Protein AF-C6Q1K6-F1 (afdb_monomer_lite)

Sequence (247 aa):
MQKEFSLSNGKAMVNFTAKYCNTPEKLLGSKGFKTVLEAYMSKIKNKESNIYKYIKGSINSNDVKEISKEITNILKLLMVLDADEIKKFSEKYDKFLGDKDKFISFIEGLYGFWRKIERYTIVQNNKVGEGLQSVSFIDANNEFSKLILNTYRKVEENVIGEKPKVYRQLPAGGNAGLILNDIKWPYPSGYECLNKIPFIESIIVDPPFITYPKKNKRDGMFTECHENPLKNCSINVDHLVFVILQK

Secondary structure (DSSP, 8-state):
---SEEEETTEEEEETTT----SHHHHHTSHHHHHHHHHHHHHHHHTT-HHHHHHHHHHT---HHHHHHHHHHHHHHTTTS-HHHHHHH-GGGHHHHSSHHHHHHHHHHHHHHHHHSEEEEEEEESS---THHHHHHHHHHHHHHHHHHHHHHHHHHHHHSS--SS------S-SEEEEEE-----PPTT-GGGGGS-EEEEEEE-SS-----S--S---------S-TTTT----TTS---B----

Foldseek 3Di:
DADCWDDDPLEIEHEVQVPADLALLSVLVDPHVLVLQLVLLVVCVVVVHPLNVQLCVLQVDPDSNSSSVVVSVVLVVLLPAALVVVCVVDVSCCSVLVPLPSNLVVLVSSQVSLQRGAYEYEYEDADDDDDVVVVVVVVSQVSVQVNVLVSSQSSNCSSVVHHDPDRDDDGRGHQKYFYWYQDDDDDDPPCVVCNLATAGPDMDGDPPDDDDPPDPDPPDDDDDDPDDPCNPPDDDSNDNDYDYDDD

Organism: NCBI:txid536227

pLDDT: mean 84.16, std 10.85, range [42.88, 96.81]

Radius of gyration: 21.68 Å; chains: 1; bounding box: 50×32×69 Å

Structure (mmCIF, N/CA/C/O backbone):
data_AF-C6Q1K6-F1
#
_entry.id   AF-C6Q1K6-F1
#
loop_
_atom_site.group_PDB
_atom_site.id
_atom_site.type_symbol
_atom_site.label_atom_id
_atom_site.label_alt_id
_atom_site.label_comp_id
_atom_site.label_asym_id
_atom_site.label_entity_id
_atom_site.label_seq_id
_atom_site.pdbx_PDB_ins_code
_atom_site.Cartn_x
_atom_site.Cartn_y
_atom_site.Cartn_z
_atom_site.occupancy
_atom_site.B_iso_or_equiv
_atom_site.auth_seq_id
_atom_site.auth_comp_id
_atom_site.auth_asym_id
_atom_site.auth_atom_id
_atom_site.pdbx_PDB_model_num
ATOM 1 N N . MET A 1 1 ? 8.525 13.938 -14.403 1.00 47.44 1 MET A N 1
ATOM 2 C CA . MET A 1 1 ? 9.025 13.461 -13.081 1.00 47.44 1 MET A CA 1
ATOM 3 C C . MET A 1 1 ? 8.316 12.147 -12.806 1.00 47.44 1 MET A C 1
ATOM 5 O O . MET A 1 1 ? 7.089 12.145 -12.834 1.00 47.44 1 MET A O 1
ATOM 9 N N . GLN A 1 2 ? 9.031 11.029 -12.646 1.00 66.88 2 GLN A N 1
ATOM 10 C CA . GLN A 1 2 ? 8.376 9.716 -12.570 1.00 66.88 2 GLN A CA 1
ATOM 11 C C . GLN A 1 2 ? 7.417 9.618 -11.375 1.00 66.88 2 GLN A C 1
ATOM 13 O O . GLN A 1 2 ? 7.697 10.116 -10.284 1.00 66.88 2 GLN A O 1
ATOM 18 N N . LYS A 1 3 ? 6.254 8.993 -11.590 1.00 80.94 3 LYS A N 1
ATOM 19 C CA . LYS A 1 3 ? 5.201 8.874 -10.571 1.00 80.94 3 LYS A CA 1
ATOM 20 C C . LYS A 1 3 ? 5.670 7.979 -9.416 1.00 80.94 3 LYS A C 1
ATOM 22 O O . LYS A 1 3 ? 6.058 6.839 -9.650 1.00 80.94 3 LYS A O 1
ATOM 27 N N . GLU A 1 4 ? 5.548 8.465 -8.173 1.00 87.56 4 GLU A N 1
ATOM 28 C CA . GLU A 1 4 ? 5.871 7.675 -6.964 1.00 87.56 4 GLU A CA 1
ATOM 29 C C . GLU A 1 4 ? 4.960 6.453 -6.785 1.00 87.56 4 GLU A C 1
ATOM 31 O O . GLU A 1 4 ? 5.364 5.418 -6.261 1.00 87.56 4 GLU A O 1
ATOM 36 N N . PHE A 1 5 ? 3.711 6.576 -7.232 1.00 92.00 5 PHE A N 1
ATOM 37 C CA . PHE A 1 5 ? 2.697 5.547 -7.098 1.00 92.00 5 PHE A CA 1
ATOM 38 C C . PHE A 1 5 ? 1.642 5.693 -8.192 1.00 92.00 5 PHE A C 1
ATOM 40 O O . PHE A 1 5 ? 1.273 6.813 -8.569 1.00 92.00 5 PHE A O 1
ATOM 47 N N . SER A 1 6 ? 1.107 4.568 -8.659 1.00 92.25 6 SER A N 1
ATOM 48 C CA . SER A 1 6 ? -0.105 4.542 -9.477 1.00 92.25 6 SER A CA 1
ATOM 49 C C . SER A 1 6 ? -1.002 3.369 -9.095 1.00 92.25 6 SER A C 1
ATOM 51 O O . SER A 1 6 ? -0.512 2.313 -8.709 1.00 92.25 6 SER A O 1
ATOM 53 N N . LEU A 1 7 ? -2.316 3.558 -9.204 1.00 92.81 7 LEU A N 1
ATOM 54 C CA . LEU A 1 7 ? -3.318 2.514 -9.010 1.00 92.81 7 LEU A CA 1
ATOM 55 C C . LEU A 1 7 ? -4.303 2.571 -10.175 1.00 92.81 7 LEU A C 1
ATOM 57 O O . LEU A 1 7 ? -4.967 3.585 -10.375 1.00 92.81 7 LEU A O 1
ATOM 61 N N . SER A 1 8 ? -4.391 1.497 -10.954 1.00 88.75 8 SER A N 1
ATOM 62 C CA . SER A 1 8 ? -5.311 1.407 -12.092 1.00 88.75 8 SER A CA 1
ATOM 63 C C . SER A 1 8 ? -5.691 -0.043 -12.367 1.00 88.75 8 SER A C 1
ATOM 65 O O . SER A 1 8 ? -4.849 -0.926 -12.263 1.00 88.75 8 SER A O 1
ATOM 67 N N . ASN A 1 9 ? -6.955 -0.313 -12.707 1.00 84.94 9 ASN A N 1
ATOM 68 C CA . ASN A 1 9 ? -7.434 -1.655 -13.082 1.00 84.94 9 ASN A CA 1
ATOM 69 C C . ASN A 1 9 ? -7.047 -2.776 -12.093 1.00 84.94 9 ASN A C 1
ATOM 71 O O . ASN A 1 9 ? -6.700 -3.876 -12.509 1.00 84.94 9 ASN A O 1
ATOM 75 N N . GLY A 1 10 ? -7.062 -2.487 -10.786 1.00 86.19 10 GLY A N 1
ATOM 76 C CA . GLY A 1 10 ? -6.662 -3.454 -9.757 1.00 86.19 10 GLY A CA 1
ATOM 77 C C . GLY A 1 10 ? -5.153 -3.703 -9.659 1.00 86.19 10 GLY A C 1
ATOM 78 O O . GLY A 1 10 ? -4.755 -4.632 -8.968 1.00 86.19 10 GLY A O 1
ATOM 79 N N . LYS A 1 11 ? -4.328 -2.876 -10.310 1.00 91.00 11 LYS A N 1
ATOM 80 C CA . LYS A 1 11 ? -2.864 -2.939 -10.304 1.00 91.00 11 LYS A CA 1
ATOM 81 C C . LYS A 1 11 ? -2.290 -1.706 -9.622 1.00 91.00 11 LYS A C 1
ATOM 83 O O . LYS A 1 11 ? -2.559 -0.584 -10.056 1.00 91.00 11 LYS A O 1
ATOM 88 N N . ALA A 1 12 ? -1.513 -1.911 -8.569 1.00 93.06 12 ALA A N 1
ATOM 89 C CA . ALA A 1 12 ? -0.701 -0.890 -7.929 1.00 93.06 12 ALA A CA 1
ATOM 90 C C . ALA A 1 12 ? 0.734 -0.975 -8.447 1.00 93.06 12 ALA A C 1
ATOM 92 O O . ALA A 1 12 ? 1.319 -2.052 -8.464 1.00 93.06 12 ALA A O 1
ATOM 93 N N . MET A 1 13 ? 1.310 0.160 -8.819 1.00 92.25 13 MET A N 1
ATOM 94 C CA . MET A 1 13 ? 2.736 0.288 -9.100 1.00 92.25 13 MET A CA 1
ATOM 95 C C . MET A 1 13 ? 3.358 1.183 -8.032 1.00 92.25 13 MET A C 1
ATOM 97 O O . MET A 1 13 ? 2.920 2.323 -7.857 1.00 92.25 13 MET A O 1
ATOM 101 N N . VAL A 1 14 ? 4.350 0.661 -7.318 1.00 92.38 14 VAL A N 1
ATOM 102 C CA . VAL A 1 14 ? 5.034 1.308 -6.196 1.00 92.38 14 VAL A CA 1
ATOM 103 C C . VAL A 1 14 ? 6.482 1.558 -6.602 1.00 92.38 14 VAL A C 1
ATOM 105 O O . VAL A 1 14 ? 7.249 0.613 -6.765 1.00 92.38 14 VAL A O 1
ATOM 108 N N . ASN A 1 15 ? 6.859 2.821 -6.793 1.00 90.31 15 ASN A N 1
ATOM 109 C CA . ASN A 1 15 ? 8.200 3.183 -7.247 1.00 90.31 15 ASN A CA 1
ATOM 110 C C . ASN A 1 15 ? 9.108 3.485 -6.046 1.00 90.31 15 ASN A C 1
ATOM 112 O O . ASN A 1 15 ? 9.047 4.572 -5.465 1.00 90.31 15 ASN A O 1
ATOM 116 N N . PHE A 1 16 ? 9.954 2.521 -5.683 1.00 89.62 16 PHE A N 1
ATOM 117 C CA . PHE A 1 16 ? 10.894 2.644 -4.569 1.00 89.62 16 PHE A CA 1
ATOM 118 C C . PHE A 1 16 ? 12.014 3.645 -4.858 1.00 89.62 16 PHE A C 1
ATOM 120 O O . PHE A 1 16 ? 12.454 4.319 -3.929 1.00 89.62 16 PHE A O 1
ATOM 127 N N . THR A 1 17 ? 12.412 3.816 -6.123 1.00 85.75 17 THR A N 1
ATOM 128 C CA . THR A 1 17 ? 13.394 4.839 -6.519 1.00 85.75 17 THR A CA 1
ATOM 129 C C . THR A 1 17 ? 12.851 6.250 -6.307 1.00 85.75 17 THR A C 1
ATOM 131 O O . THR A 1 17 ? 13.569 7.122 -5.828 1.00 85.75 17 THR A O 1
ATOM 134 N N . ALA A 1 18 ? 11.573 6.484 -6.619 1.00 85.69 18 ALA A N 1
ATOM 135 C CA . ALA A 1 18 ? 10.944 7.787 -6.412 1.00 85.69 18 ALA A CA 1
ATOM 136 C C . ALA A 1 18 ? 10.658 8.068 -4.928 1.00 85.69 18 ALA A C 1
ATOM 138 O O . ALA A 1 18 ? 10.881 9.184 -4.458 1.00 85.69 18 ALA A O 1
ATOM 139 N N . LYS A 1 19 ? 10.137 7.078 -4.188 1.00 86.56 19 LYS A N 1
ATOM 140 C CA . LYS A 1 19 ? 9.866 7.209 -2.752 1.00 86.56 19 LYS A CA 1
ATOM 141 C C . LYS A 1 19 ? 9.779 5.851 -2.061 1.00 86.56 19 LYS A C 1
ATOM 143 O O . LYS A 1 19 ? 8.784 5.139 -2.187 1.00 86.56 19 LYS A O 1
ATOM 148 N N . TYR A 1 20 ? 10.767 5.553 -1.224 1.00 88.38 20 TYR A N 1
ATOM 149 C CA . TYR A 1 20 ? 10.747 4.378 -0.357 1.00 88.38 20 TYR A CA 1
ATOM 150 C C . TYR A 1 20 ? 10.204 4.715 1.041 1.00 88.38 20 TYR A C 1
ATOM 152 O O . TYR A 1 20 ? 10.701 5.611 1.731 1.00 88.38 20 TYR A O 1
ATOM 160 N N . CYS A 1 21 ? 9.160 4.000 1.466 1.00 89.88 21 CYS A N 1
ATOM 161 C CA . CYS A 1 21 ? 8.586 4.132 2.804 1.00 89.88 21 CYS A CA 1
ATOM 162 C C . CYS A 1 21 ? 9.191 3.064 3.717 1.00 89.88 21 CYS A C 1
ATOM 164 O O . CYS A 1 21 ? 8.962 1.882 3.493 1.00 89.88 21 CYS A O 1
ATOM 166 N N . ASN A 1 22 ? 9.922 3.490 4.749 1.00 91.25 22 ASN A N 1
ATOM 167 C CA . ASN A 1 22 ? 10.556 2.603 5.731 1.00 91.25 22 ASN A CA 1
ATOM 168 C C . ASN A 1 22 ? 10.030 2.782 7.166 1.00 91.25 22 ASN A C 1
ATOM 170 O O . ASN A 1 22 ? 10.483 2.087 8.067 1.00 91.25 22 ASN A O 1
ATOM 174 N N . THR A 1 23 ? 9.083 3.699 7.386 1.00 94.12 23 THR A N 1
ATOM 175 C CA . THR A 1 23 ? 8.421 3.896 8.685 1.00 94.12 23 THR A CA 1
ATOM 176 C C . THR A 1 23 ? 6.907 4.058 8.508 1.00 94.12 23 THR A C 1
ATOM 178 O O . THR A 1 23 ? 6.466 4.467 7.421 1.00 94.12 23 THR A O 1
ATOM 181 N N . PRO A 1 24 ? 6.091 3.754 9.537 1.00 94.00 24 PRO A N 1
ATOM 182 C CA . PRO A 1 24 ? 4.636 3.887 9.462 1.00 94.00 24 PRO A CA 1
ATOM 183 C C . PRO A 1 24 ? 4.185 5.314 9.141 1.00 94.00 24 PRO A C 1
ATOM 185 O O . PRO A 1 24 ? 3.251 5.515 8.370 1.00 94.00 24 PRO A O 1
ATOM 188 N N . GLU A 1 25 ? 4.889 6.324 9.650 1.00 93.12 25 GLU A N 1
ATOM 189 C CA . GLU A 1 25 ? 4.576 7.736 9.415 1.00 93.12 25 GLU A CA 1
ATOM 190 C C . GLU A 1 25 ? 4.763 8.099 7.939 1.00 93.12 25 GLU A C 1
ATOM 192 O O . GLU A 1 25 ? 3.899 8.750 7.342 1.00 93.12 25 GLU A O 1
ATOM 197 N N . LYS A 1 26 ? 5.864 7.639 7.322 1.00 93.44 26 LYS A N 1
ATOM 198 C CA . LYS A 1 26 ? 6.108 7.820 5.884 1.00 93.44 26 LYS A CA 1
ATOM 199 C C . LYS A 1 26 ? 5.075 7.075 5.046 1.00 93.44 26 LYS A C 1
ATOM 201 O O . LYS A 1 26 ? 4.611 7.628 4.049 1.00 93.44 26 LYS A O 1
ATOM 206 N N . LEU A 1 27 ? 4.702 5.859 5.456 1.00 95.19 27 LEU A N 1
ATOM 207 C CA . LEU A 1 27 ? 3.687 5.049 4.783 1.00 95.19 27 LEU A CA 1
ATOM 208 C C . LEU A 1 27 ? 2.323 5.748 4.807 1.00 95.19 27 LEU A C 1
ATOM 210 O O . LEU A 1 27 ? 1.776 6.039 3.744 1.00 95.19 27 LEU A O 1
ATOM 214 N N . LEU A 1 28 ? 1.805 6.081 5.992 1.00 95.94 28 LEU A N 1
ATOM 215 C CA . LEU A 1 28 ? 0.510 6.748 6.173 1.00 95.94 28 LEU A CA 1
ATOM 216 C C . LEU A 1 28 ? 0.496 8.165 5.573 1.00 95.94 28 LEU A C 1
ATOM 218 O O . LEU A 1 28 ? -0.550 8.671 5.180 1.00 95.94 28 LEU A O 1
ATOM 222 N N . GLY A 1 29 ? 1.657 8.820 5.474 1.00 93.88 29 GLY A N 1
ATOM 223 C CA . GLY A 1 29 ? 1.831 10.111 4.804 1.00 93.88 29 GLY A CA 1
ATOM 224 C C . GLY A 1 29 ? 2.080 10.039 3.290 1.00 93.88 29 GLY A C 1
ATOM 225 O O . GLY A 1 29 ? 2.251 11.082 2.658 1.00 93.88 29 GLY A O 1
ATOM 226 N N . SER A 1 30 ? 2.152 8.848 2.692 1.00 94.06 30 SER A N 1
ATOM 227 C CA . SER A 1 30 ? 2.466 8.683 1.266 1.00 94.06 30 SER A CA 1
ATOM 228 C C . SER A 1 30 ? 1.259 8.943 0.354 1.00 94.06 30 SER A C 1
ATOM 230 O O . SER A 1 30 ? 0.105 8.717 0.732 1.00 94.06 30 SER A O 1
ATOM 232 N N . LYS A 1 31 ? 1.507 9.355 -0.903 1.00 93.06 31 LYS A N 1
ATOM 233 C CA . LYS A 1 31 ? 0.440 9.439 -1.917 1.00 93.06 31 LYS A CA 1
ATOM 234 C C . LYS A 1 31 ? -0.136 8.059 -2.216 1.00 93.06 31 LYS A C 1
ATOM 236 O O . LYS A 1 31 ? -1.319 7.955 -2.535 1.00 93.06 31 LYS A O 1
ATOM 241 N N . GLY A 1 32 ? 0.694 7.018 -2.112 1.00 93.19 32 GLY A N 1
ATOM 242 C CA . GLY A 1 32 ? 0.289 5.630 -2.301 1.00 93.19 32 GLY A CA 1
ATOM 243 C C . GLY A 1 32 ? -0.793 5.210 -1.320 1.00 93.19 32 GLY A C 1
ATOM 244 O O . GLY A 1 32 ? -1.880 4.825 -1.748 1.00 93.19 32 GLY A O 1
ATOM 245 N N . PHE A 1 33 ? -0.550 5.390 -0.020 1.00 95.88 33 PHE A N 1
ATOM 246 C CA . PHE A 1 33 ? -1.545 5.094 1.009 1.00 95.88 33 PHE A CA 1
ATOM 247 C C . PHE A 1 33 ? -2.840 5.883 0.793 1.00 95.88 33 PHE A C 1
ATOM 249 O O . PHE A 1 33 ? -3.917 5.291 0.748 1.00 95.88 33 PHE A O 1
ATOM 256 N N . LYS A 1 34 ? -2.735 7.197 0.552 1.00 96.00 34 LYS A N 1
ATOM 257 C CA . LYS A 1 34 ? -3.896 8.049 0.259 1.00 96.00 34 LYS A CA 1
ATOM 258 C C . LYS A 1 34 ? -4.712 7.530 -0.931 1.00 96.00 34 LYS A C 1
ATOM 260 O O . LYS A 1 34 ? -5.928 7.418 -0.834 1.00 96.00 34 LYS A O 1
ATOM 265 N N . THR A 1 35 ? -4.051 7.178 -2.033 1.00 95.62 35 THR A N 1
ATOM 266 C CA . THR A 1 35 ? -4.713 6.695 -3.256 1.00 95.62 35 THR A CA 1
ATOM 267 C C . THR A 1 35 ? -5.409 5.349 -3.025 1.00 95.62 35 THR A C 1
ATOM 269 O O . THR A 1 35 ? -6.521 5.136 -3.505 1.00 95.62 35 THR A O 1
ATOM 272 N N . VAL A 1 36 ? -4.783 4.442 -2.266 1.00 96.62 36 VAL A N 1
ATOM 273 C CA . VAL A 1 36 ? -5.376 3.147 -1.890 1.00 96.62 36 VAL A CA 1
ATOM 274 C C . VAL A 1 36 ? -6.592 3.345 -0.989 1.00 96.62 36 VAL A C 1
ATOM 276 O O . VAL A 1 36 ? -7.630 2.726 -1.225 1.00 96.62 36 VAL A O 1
ATOM 279 N N . LEU A 1 37 ? -6.486 4.225 0.007 1.00 96.81 37 LEU A N 1
ATOM 280 C CA . LEU A 1 37 ? -7.573 4.544 0.925 1.00 96.81 37 LEU A CA 1
ATOM 281 C C . LEU A 1 37 ? -8.764 5.164 0.185 1.00 96.81 37 LEU A C 1
ATOM 283 O O . LEU A 1 37 ? -9.883 4.682 0.331 1.00 96.81 37 LEU A O 1
ATOM 287 N N . GLU A 1 38 ? -8.535 6.159 -0.671 1.00 95.88 38 GLU A N 1
ATOM 288 C CA . GLU A 1 38 ? -9.589 6.791 -1.474 1.00 95.88 38 GLU A CA 1
ATOM 289 C C . GLU A 1 38 ? -10.267 5.788 -2.427 1.00 95.88 38 GLU A C 1
ATOM 291 O O . GLU A 1 38 ? -11.494 5.797 -2.577 1.00 95.88 38 GLU A O 1
ATOM 296 N N . ALA A 1 39 ? -9.499 4.877 -3.037 1.00 95.75 39 ALA A N 1
ATOM 297 C CA . ALA A 1 39 ? -10.040 3.819 -3.889 1.00 95.75 39 ALA A CA 1
ATOM 298 C C . ALA A 1 39 ? -10.884 2.807 -3.095 1.00 95.75 39 ALA A C 1
ATOM 300 O O . ALA A 1 39 ? -11.962 2.406 -3.546 1.00 95.75 39 ALA A O 1
ATOM 301 N N . TYR A 1 40 ? -10.436 2.423 -1.896 1.00 96.62 40 TYR A N 1
ATOM 302 C CA . TYR A 1 40 ? -11.206 1.569 -0.996 1.00 96.62 40 TYR A CA 1
ATOM 303 C C . TYR A 1 40 ? -12.497 2.256 -0.535 1.00 96.62 40 TYR A C 1
ATOM 305 O O . TYR A 1 40 ? -13.573 1.666 -0.645 1.00 96.62 40 TYR A O 1
ATOM 313 N N . MET A 1 41 ? -12.410 3.518 -0.109 1.00 95.19 41 MET A N 1
ATOM 314 C CA . MET A 1 41 ? -13.553 4.336 0.297 1.00 95.19 41 MET A CA 1
ATOM 315 C C . MET A 1 41 ? -14.584 4.463 -0.825 1.00 95.19 41 MET A C 1
ATOM 317 O O . MET A 1 41 ? -15.775 4.262 -0.596 1.00 95.19 41 MET A O 1
ATOM 321 N N . SER A 1 42 ? -14.133 4.711 -2.055 1.00 94.00 42 SER A N 1
ATOM 322 C CA . SER A 1 42 ? -15.005 4.763 -3.234 1.00 94.00 42 SER A CA 1
ATOM 323 C C . SER A 1 42 ? -15.690 3.417 -3.490 1.00 94.00 42 SER A C 1
ATOM 325 O O . SER A 1 42 ? -16.886 3.362 -3.774 1.00 94.00 42 SER A O 1
ATOM 327 N N . LYS A 1 43 ? -14.966 2.304 -3.318 1.00 94.06 43 LYS A N 1
ATOM 328 C CA . LYS A 1 43 ? -15.517 0.952 -3.474 1.00 94.06 43 LYS A CA 1
ATOM 329 C C . LYS A 1 43 ? -16.605 0.640 -2.446 1.00 94.06 43 LYS A C 1
ATOM 331 O O . LYS A 1 43 ? -17.624 0.061 -2.817 1.00 94.06 43 LYS A O 1
ATOM 336 N N . ILE A 1 44 ? -16.400 0.975 -1.171 1.00 94.94 44 ILE A N 1
ATOM 337 C CA . ILE A 1 44 ? -17.404 0.720 -0.124 1.00 94.94 44 ILE A CA 1
ATOM 338 C C . ILE A 1 44 ? -18.580 1.701 -0.192 1.00 94.94 44 ILE A C 1
ATOM 340 O O . ILE A 1 44 ? -19.702 1.300 0.112 1.00 94.94 44 ILE A O 1
ATOM 344 N N . LYS A 1 45 ? -18.344 2.932 -0.671 1.00 93.38 45 LYS A N 1
ATOM 345 C CA . LYS A 1 45 ? -19.379 3.929 -0.974 1.00 93.38 45 LYS A CA 1
ATOM 346 C C . LYS A 1 45 ? -20.326 3.436 -2.062 1.00 93.38 45 LYS A C 1
ATOM 348 O O . LYS A 1 45 ? -21.528 3.420 -1.844 1.00 93.38 45 LYS A O 1
ATOM 353 N N . ASN A 1 46 ? -19.792 2.951 -3.185 1.00 92.69 46 ASN A N 1
ATOM 354 C CA . ASN A 1 46 ? -20.602 2.443 -4.302 1.00 92.69 46 ASN A CA 1
ATOM 355 C C . ASN A 1 46 ? -21.445 1.214 -3.932 1.00 92.69 46 ASN A C 1
ATOM 357 O O . ASN A 1 46 ? -22.443 0.932 -4.582 1.00 92.69 46 ASN A O 1
ATOM 361 N N . LYS A 1 47 ? -21.028 0.462 -2.908 1.00 92.94 47 LYS A N 1
ATOM 362 C CA . LYS A 1 47 ? -21.776 -0.683 -2.373 1.00 92.94 47 LYS A CA 1
ATOM 363 C C . LYS A 1 47 ? -22.743 -0.308 -1.250 1.00 92.94 47 LYS A C 1
ATOM 365 O O . LYS A 1 47 ? -23.375 -1.204 -0.703 1.00 92.94 47 LYS A O 1
ATOM 370 N N . GLU A 1 48 ? -22.767 0.962 -0.845 1.00 90.62 48 GLU A N 1
ATOM 371 C CA . GLU A 1 48 ? -23.479 1.458 0.336 1.00 90.62 48 GLU A CA 1
ATOM 372 C C . GLU A 1 48 ? -23.290 0.581 1.582 1.00 90.62 48 GLU A C 1
ATOM 374 O O . GLU A 1 48 ? -24.233 0.303 2.329 1.00 90.62 48 GLU A O 1
ATOM 379 N N . SER A 1 49 ? -22.059 0.110 1.804 1.00 91.06 49 SER A N 1
ATOM 380 C CA . SER A 1 49 ? -21.806 -0.864 2.863 1.00 91.06 49 SER A CA 1
ATOM 381 C C . SER A 1 49 ? -22.123 -0.288 4.247 1.00 91.06 49 SER A C 1
ATOM 383 O O . SER A 1 49 ? -21.986 0.914 4.492 1.00 91.06 49 SER A O 1
ATOM 385 N N . ASN A 1 50 ? -22.478 -1.159 5.194 1.00 91.81 50 ASN A N 1
ATOM 386 C CA . ASN A 1 50 ? -22.687 -0.756 6.589 1.00 91.81 50 ASN A CA 1
ATOM 387 C C . ASN A 1 50 ? -21.444 -0.068 7.177 1.00 91.81 50 ASN A C 1
ATOM 389 O O . ASN A 1 50 ? -21.570 0.900 7.923 1.00 91.81 50 ASN A O 1
ATOM 393 N N . ILE A 1 51 ? -20.250 -0.509 6.768 1.00 92.25 51 ILE A N 1
ATOM 394 C CA . ILE A 1 51 ? -18.974 0.116 7.137 1.00 92.25 51 ILE A CA 1
ATOM 395 C C . ILE A 1 51 ? -18.894 1.550 6.595 1.00 92.25 51 ILE A C 1
ATOM 397 O O . ILE A 1 51 ? -18.507 2.458 7.321 1.00 92.25 51 ILE A O 1
ATOM 401 N N . TYR A 1 52 ? -19.291 1.788 5.341 1.00 92.12 52 TYR A N 1
ATOM 402 C CA . TYR A 1 52 ? -19.295 3.141 4.783 1.00 92.12 52 TYR A CA 1
ATOM 403 C C . TYR A 1 52 ? -20.275 4.058 5.522 1.00 92.12 52 TYR A C 1
ATOM 405 O O . TYR A 1 52 ? -19.916 5.182 5.865 1.00 92.12 52 TYR A O 1
ATOM 413 N N . LYS A 1 53 ? -21.490 3.569 5.808 1.00 91.00 53 LYS A N 1
ATOM 414 C CA . LYS A 1 53 ? -22.505 4.311 6.576 1.00 91.00 53 LYS A CA 1
ATOM 415 C C . LYS A 1 53 ? -21.993 4.679 7.970 1.00 91.00 53 LYS A C 1
ATOM 417 O O . LYS A 1 53 ? -22.183 5.815 8.394 1.00 91.00 53 LYS A O 1
ATOM 422 N N . TYR A 1 54 ? -21.295 3.754 8.628 1.00 90.88 54 TYR A N 1
ATOM 423 C CA . TYR A 1 54 ? -20.629 3.990 9.906 1.00 90.88 54 TYR A CA 1
ATOM 424 C C . TYR A 1 54 ? -19.572 5.101 9.812 1.00 90.88 54 TYR A C 1
ATOM 426 O O . TYR A 1 54 ? -19.708 6.125 10.472 1.00 90.88 54 TYR A O 1
ATOM 434 N N . ILE A 1 55 ? -18.587 4.961 8.919 1.00 90.31 55 ILE A N 1
ATOM 435 C CA . ILE A 1 55 ? -17.496 5.939 8.745 1.00 90.31 55 ILE A CA 1
ATOM 436 C C . ILE A 1 55 ? -18.031 7.337 8.398 1.00 90.31 55 ILE A C 1
ATOM 438 O O . ILE A 1 55 ? -17.593 8.339 8.966 1.00 90.31 55 ILE A O 1
ATOM 442 N N . LYS A 1 56 ? -19.008 7.409 7.487 1.00 88.81 56 LYS A N 1
ATOM 443 C CA . LYS A 1 56 ? -19.691 8.653 7.115 1.00 88.81 56 LYS A CA 1
ATOM 444 C C . LYS A 1 56 ? -20.409 9.285 8.312 1.00 88.81 56 LYS A C 1
ATOM 446 O O . LYS A 1 56 ? -20.295 10.491 8.505 1.00 88.81 56 LYS A O 1
ATOM 451 N N . GLY A 1 57 ? -21.136 8.489 9.099 1.00 85.75 57 GLY A N 1
ATOM 452 C CA . GLY A 1 57 ? -21.849 8.962 10.288 1.00 85.75 57 GLY A CA 1
ATOM 453 C C . GLY A 1 57 ? -20.920 9.473 11.392 1.00 85.75 57 GLY A C 1
ATOM 454 O O . GLY A 1 57 ? -21.294 10.374 12.136 1.00 85.75 57 GLY A O 1
ATOM 455 N N . SER A 1 58 ? -19.695 8.950 11.469 1.00 86.06 58 SER A N 1
ATOM 456 C CA . SER A 1 58 ? -18.704 9.396 12.452 1.00 86.06 58 SER A CA 1
ATOM 457 C C . SER A 1 58 ? -18.011 10.709 12.063 1.00 86.06 58 SER A C 1
ATOM 459 O O . SER A 1 58 ? -17.677 11.488 12.948 1.00 86.06 58 SER A O 1
ATOM 461 N N . ILE A 1 59 ? -17.815 10.984 10.765 1.00 83.81 59 ILE A N 1
ATOM 462 C CA . ILE A 1 59 ? -17.119 12.197 10.273 1.00 83.81 59 ILE A CA 1
ATOM 463 C C . ILE A 1 59 ? -18.100 13.307 9.845 1.00 83.81 59 ILE A C 1
ATOM 465 O O . ILE A 1 59 ? -17.700 14.460 9.713 1.00 83.81 59 ILE A O 1
ATOM 469 N N . ASN A 1 60 ? -19.386 12.993 9.645 1.00 83.38 60 ASN A N 1
ATOM 470 C CA . ASN A 1 60 ? -20.410 13.913 9.126 1.00 83.38 60 ASN A CA 1
ATOM 471 C C . ASN A 1 60 ? -20.065 14.550 7.763 1.00 83.38 60 ASN A C 1
ATOM 473 O O . ASN A 1 60 ? -20.588 15.608 7.420 1.00 83.38 60 ASN A O 1
ATOM 477 N N . SER A 1 61 ? -19.229 13.894 6.953 1.00 84.25 61 SER A N 1
ATOM 478 C CA . SER A 1 61 ? -18.892 14.334 5.593 1.00 84.25 61 SER A CA 1
ATOM 479 C C . SER A 1 61 ? -19.265 13.274 4.558 1.00 84.25 61 SER A C 1
ATOM 481 O O . SER A 1 61 ? -19.276 12.076 4.837 1.00 84.25 61 SER A O 1
ATOM 483 N N . ASN A 1 62 ? -19.578 13.725 3.342 1.00 82.44 62 ASN A N 1
ATOM 484 C CA . ASN A 1 62 ? -19.819 12.876 2.170 1.00 82.44 62 ASN A CA 1
ATOM 485 C C . ASN A 1 62 ? -18.634 12.855 1.193 1.00 82.44 62 ASN A C 1
ATOM 487 O O . ASN A 1 62 ? -18.639 12.054 0.242 1.00 82.44 62 ASN A O 1
ATOM 491 N N . ASP A 1 63 ? -17.648 13.733 1.403 1.00 89.50 63 ASP A N 1
ATOM 492 C CA . ASP A 1 63 ? -16.465 13.829 0.559 1.00 89.50 63 ASP A CA 1
ATOM 493 C C . ASP A 1 63 ? -15.460 12.737 0.938 1.00 89.50 63 ASP A C 1
ATOM 495 O O . ASP A 1 63 ? -14.947 12.669 2.053 1.00 89.50 63 ASP A O 1
ATOM 499 N N . VAL A 1 64 ? -15.152 11.874 -0.031 1.00 90.75 64 VAL A N 1
ATOM 500 C CA . VAL A 1 64 ? -14.185 10.783 0.126 1.00 90.75 64 VAL A CA 1
ATOM 501 C C . VAL A 1 64 ? -12.802 11.317 0.493 1.00 90.75 64 VAL A C 1
ATOM 503 O O . VAL A 1 64 ? -12.099 10.664 1.263 1.00 90.75 64 VAL A O 1
ATOM 506 N N . LYS A 1 65 ? -12.404 12.486 -0.020 1.00 91.19 65 LYS A N 1
ATOM 507 C CA . LYS A 1 65 ? -11.080 13.065 0.251 1.00 91.19 65 LYS A CA 1
ATOM 508 C C . LYS A 1 65 ? -10.961 13.556 1.688 1.00 91.19 65 LYS A C 1
ATOM 510 O O . LYS A 1 65 ? -9.959 13.276 2.343 1.00 91.19 65 LYS A O 1
ATOM 515 N N . GLU A 1 66 ? -11.978 14.257 2.177 1.00 90.75 66 GLU A N 1
ATOM 516 C CA . GLU A 1 66 ? -12.045 14.712 3.565 1.00 90.75 66 GLU A CA 1
ATOM 517 C C . GLU A 1 66 ? -12.080 13.524 4.530 1.00 90.75 66 GLU A C 1
ATOM 519 O O . GLU A 1 66 ? -11.237 13.434 5.421 1.00 90.75 66 GLU A O 1
ATOM 524 N N . ILE A 1 67 ? -12.955 12.545 4.273 1.00 91.75 67 ILE A N 1
ATOM 525 C CA . ILE A 1 67 ? -13.022 11.308 5.058 1.00 91.75 67 ILE A CA 1
ATOM 526 C C . ILE A 1 67 ? -11.659 10.603 5.086 1.00 91.75 67 ILE A C 1
ATOM 528 O O . ILE A 1 67 ? -11.174 10.220 6.148 1.00 91.75 67 ILE A O 1
ATOM 532 N N . SER A 1 68 ? -11.002 10.463 3.931 1.00 93.94 68 SER A N 1
ATOM 533 C CA . SER A 1 68 ? -9.693 9.802 3.837 1.00 93.94 68 SER A CA 1
ATOM 534 C C . SER A 1 68 ? -8.605 10.561 4.601 1.00 93.94 68 SER A C 1
ATOM 536 O O . SER A 1 68 ? -7.715 9.936 5.181 1.00 93.94 68 SER A O 1
ATOM 538 N N . LYS A 1 69 ? -8.669 11.898 4.642 1.00 93.81 69 LYS A N 1
ATOM 539 C CA . LYS A 1 69 ? -7.754 12.730 5.436 1.00 93.81 69 LYS A CA 1
ATOM 540 C C . LYS A 1 69 ? -7.942 12.479 6.933 1.00 93.81 69 LYS A C 1
ATOM 542 O O . LYS A 1 69 ? -6.954 12.264 7.628 1.00 93.81 69 LYS A O 1
ATOM 547 N N . GLU A 1 70 ? -9.182 12.449 7.410 1.00 92.50 70 GLU A N 1
ATOM 548 C CA . GLU A 1 70 ? -9.490 12.182 8.820 1.00 92.50 70 GLU A CA 1
ATOM 549 C C . GLU A 1 70 ? -9.108 10.762 9.240 1.00 92.50 70 GLU A C 1
ATOM 551 O O . GLU A 1 70 ? -8.457 10.576 10.266 1.00 92.50 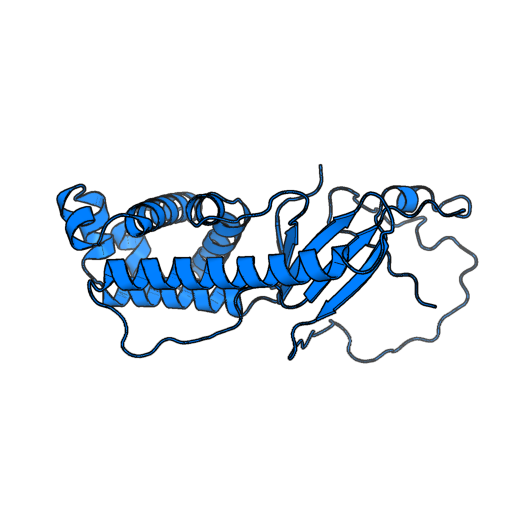70 GLU A O 1
ATOM 556 N N . ILE A 1 71 ? -9.389 9.768 8.393 1.00 94.19 71 ILE A N 1
ATOM 557 C CA . ILE A 1 71 ? -8.922 8.391 8.597 1.00 94.19 71 ILE A CA 1
ATOM 558 C C . ILE A 1 71 ? -7.390 8.343 8.657 1.00 94.19 71 ILE A C 1
ATOM 560 O O . ILE A 1 71 ? -6.807 7.666 9.495 1.00 94.19 71 ILE A O 1
ATOM 564 N N . THR A 1 72 ? -6.695 9.077 7.791 1.00 95.56 72 THR A N 1
ATOM 565 C CA . THR A 1 72 ? -5.227 9.108 7.830 1.00 95.56 72 THR A CA 1
ATOM 566 C C . THR A 1 72 ? -4.715 9.716 9.138 1.00 95.56 72 THR A C 1
ATOM 568 O O . THR A 1 72 ? -3.738 9.224 9.701 1.00 95.56 72 THR A O 1
ATOM 571 N N . ASN A 1 73 ? -5.364 10.769 9.639 1.00 93.75 73 ASN A N 1
ATOM 572 C CA . ASN A 1 73 ? -4.985 11.409 10.897 1.00 93.75 73 ASN A CA 1
ATOM 573 C C . ASN A 1 73 ? -5.182 10.470 12.084 1.00 93.75 73 ASN A C 1
ATOM 575 O O . ASN A 1 73 ? -4.265 10.313 12.887 1.00 93.75 73 ASN A O 1
ATOM 579 N N . ILE A 1 74 ? -6.337 9.807 12.171 1.00 93.69 74 ILE A N 1
ATOM 580 C CA . ILE A 1 74 ? -6.599 8.902 13.288 1.00 93.69 74 ILE A CA 1
ATOM 581 C C . ILE A 1 74 ? -5.685 7.678 13.255 1.00 93.69 74 ILE A C 1
ATOM 583 O O . ILE A 1 74 ? -5.197 7.265 14.299 1.00 93.69 74 ILE A O 1
ATOM 587 N N . LEU A 1 75 ? -5.352 7.154 12.070 1.00 95.25 75 LEU A N 1
ATOM 588 C CA . LEU A 1 75 ? -4.374 6.072 11.944 1.00 95.25 75 LEU A CA 1
ATOM 589 C C . LEU A 1 75 ? -2.989 6.488 12.432 1.00 95.25 75 LEU A C 1
ATOM 591 O O . LEU A 1 75 ? -2.319 5.696 13.080 1.00 95.25 75 LEU A O 1
ATOM 595 N N . LYS A 1 76 ? -2.566 7.729 12.162 1.00 95.00 76 LYS A N 1
ATOM 596 C CA . LYS A 1 76 ? -1.302 8.261 12.690 1.00 95.00 76 LYS A CA 1
ATOM 597 C C . LYS A 1 76 ? -1.327 8.388 14.210 1.00 95.00 76 LYS A C 1
ATOM 599 O O . LYS A 1 76 ? -0.336 8.049 14.843 1.00 95.00 76 LYS A O 1
ATOM 604 N N . LEU A 1 77 ? -2.440 8.841 14.791 1.00 93.69 77 LEU A N 1
ATOM 605 C CA . LEU A 1 77 ? -2.603 8.882 16.248 1.00 93.69 77 LEU A CA 1
ATOM 606 C C . LEU A 1 77 ? -2.536 7.472 16.843 1.00 93.69 77 LEU A C 1
ATOM 608 O O . LEU A 1 77 ? -1.780 7.247 17.781 1.00 93.69 77 LEU A O 1
ATOM 612 N N . LEU A 1 78 ? -3.229 6.513 16.225 1.00 94.06 78 LEU A N 1
ATOM 613 C CA . LEU A 1 78 ? -3.224 5.100 16.607 1.00 94.06 78 LEU A CA 1
ATOM 614 C C . LEU A 1 78 ? -1.872 4.407 16.417 1.00 94.06 78 LEU A C 1
ATOM 616 O O . LEU A 1 78 ? -1.721 3.279 16.867 1.00 94.06 78 LEU A O 1
ATOM 620 N N . MET A 1 79 ? -0.874 5.032 15.786 1.00 94.81 79 MET A N 1
ATOM 621 C CA . MET A 1 79 ? 0.492 4.497 15.812 1.00 94.81 79 MET A CA 1
ATOM 622 C C . MET A 1 79 ? 1.181 4.725 17.161 1.00 94.81 79 MET A C 1
ATOM 624 O O . MET A 1 79 ? 2.104 3.983 17.499 1.00 94.81 79 MET A O 1
ATOM 628 N N . VAL A 1 80 ? 0.737 5.731 17.919 1.00 92.56 80 VAL A N 1
ATOM 629 C CA . VAL A 1 80 ? 1.387 6.201 19.150 1.00 92.56 80 VAL A CA 1
ATOM 630 C C . VAL A 1 80 ? 0.511 5.956 20.377 1.00 92.56 80 VAL A C 1
ATOM 632 O O . VAL A 1 80 ? 1.020 5.479 21.384 1.00 92.56 80 VAL A O 1
ATOM 635 N N . LEU A 1 81 ? -0.785 6.247 20.270 1.00 92.38 81 LEU A N 1
ATOM 636 C CA . LEU A 1 81 ? -1.765 6.202 21.356 1.00 92.38 81 LEU A CA 1
ATOM 637 C C . LEU A 1 81 ? -2.757 5.056 21.161 1.00 92.38 81 LEU A C 1
ATOM 639 O O . LEU A 1 81 ? -2.979 4.605 20.031 1.00 92.38 81 LEU A O 1
ATOM 643 N N . ASP A 1 82 ? -3.382 4.621 22.249 1.00 92.06 82 ASP A N 1
ATOM 644 C CA . ASP A 1 82 ? -4.527 3.715 22.185 1.00 92.06 82 ASP A CA 1
ATOM 645 C C . ASP A 1 82 ? -5.853 4.461 21.938 1.00 92.06 82 ASP A C 1
ATOM 647 O O . ASP A 1 82 ? -5.956 5.690 22.019 1.00 92.06 82 ASP A O 1
ATOM 651 N N . ALA A 1 83 ? -6.894 3.715 21.571 1.00 91.69 83 ALA A N 1
ATOM 652 C CA . ALA A 1 83 ? -8.189 4.294 21.244 1.00 91.69 83 ALA A CA 1
ATOM 653 C C . ALA A 1 83 ? -8.854 5.007 22.428 1.00 91.69 83 ALA A C 1
ATOM 655 O O . ALA A 1 83 ? -9.591 5.968 22.210 1.00 91.69 83 ALA A O 1
ATOM 656 N N . ASP A 1 84 ? -8.624 4.557 23.659 1.00 89.81 84 ASP A N 1
ATOM 657 C CA . ASP A 1 84 ? -9.267 5.116 24.844 1.00 89.81 84 ASP A CA 1
ATOM 658 C C . ASP A 1 84 ? -8.549 6.399 25.307 1.00 89.81 84 ASP A C 1
ATOM 660 O O . ASP A 1 84 ? -9.197 7.338 25.769 1.00 89.81 84 ASP A O 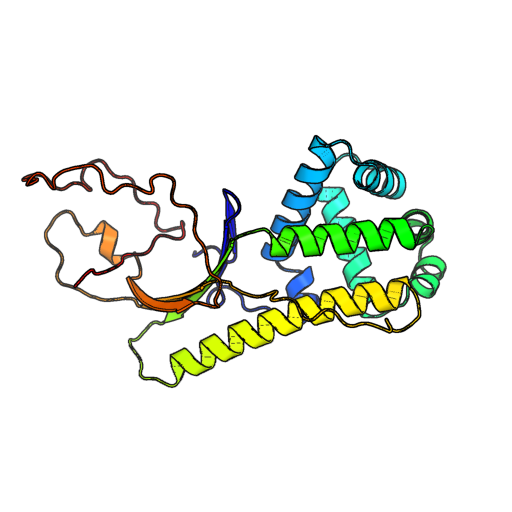1
ATOM 664 N N . GLU A 1 85 ? -7.239 6.511 25.082 1.00 89.94 85 GLU A N 1
ATOM 665 C CA . GLU A 1 85 ? -6.473 7.756 25.163 1.00 89.94 85 GLU A CA 1
ATOM 666 C C . GLU A 1 85 ? -6.946 8.772 24.118 1.00 89.94 85 GLU A C 1
ATOM 668 O O . GLU A 1 85 ? -7.264 9.909 24.465 1.00 89.94 85 GLU A O 1
ATOM 673 N N . ILE A 1 86 ? -7.061 8.375 22.844 1.00 90.56 86 ILE A N 1
ATOM 674 C CA . ILE A 1 86 ? -7.478 9.283 21.760 1.00 90.56 86 ILE A CA 1
ATOM 675 C C . ILE A 1 86 ? -8.857 9.894 22.040 1.00 90.56 86 ILE A C 1
ATOM 677 O O . ILE A 1 86 ? -9.041 11.096 21.830 1.00 90.56 86 ILE A O 1
ATOM 681 N N . LYS A 1 87 ? -9.808 9.103 22.555 1.00 88.44 87 LYS A N 1
ATOM 682 C CA . LYS A 1 87 ? -11.142 9.593 22.946 1.00 88.44 87 LYS A CA 1
ATOM 683 C C . LYS A 1 87 ? -11.079 10.658 24.040 1.00 88.44 87 LYS A C 1
ATOM 685 O O . LYS A 1 87 ? -11.830 11.625 23.976 1.00 88.44 87 LYS A O 1
ATOM 690 N N . LYS A 1 88 ? -10.166 10.522 25.010 1.00 87.50 88 LYS A N 1
ATOM 691 C CA . LYS A 1 88 ? -9.974 11.516 26.084 1.00 87.50 88 LYS A CA 1
ATOM 692 C C . LYS A 1 88 ? -9.415 12.837 25.558 1.00 87.50 88 LYS A C 1
ATOM 694 O O . LYS A 1 88 ? -9.767 13.890 26.077 1.00 87.50 88 LYS A O 1
ATOM 699 N N . PHE A 1 89 ? -8.548 12.792 24.546 1.00 82.56 89 PHE A N 1
ATOM 700 C CA . PHE A 1 89 ? -7.945 13.995 23.964 1.00 82.56 89 PHE A CA 1
ATOM 701 C C . PHE A 1 89 ? -8.838 14.690 22.933 1.00 82.56 89 PHE A C 1
ATOM 703 O O . PHE A 1 89 ? -8.675 15.887 22.694 1.00 82.56 89 PHE A O 1
ATOM 710 N N . SER A 1 90 ? -9.747 13.963 22.277 1.00 80.50 90 SER A N 1
ATOM 711 C CA . SER A 1 90 ? -10.593 14.536 21.234 1.00 80.50 90 SER A CA 1
ATOM 712 C C . SER A 1 90 ? -11.936 13.822 21.096 1.00 80.50 90 SER A C 1
ATOM 714 O O . SER A 1 90 ? -12.031 12.743 20.508 1.00 80.50 90 SER A O 1
ATOM 716 N N . GLU A 1 91 ? -13.004 14.510 21.506 1.00 79.75 91 GLU A N 1
ATOM 717 C CA . GLU A 1 91 ? -14.396 14.067 21.323 1.00 79.75 91 GLU A CA 1
ATOM 718 C C . GLU A 1 91 ? -14.754 13.815 19.848 1.00 79.75 91 GLU A C 1
ATOM 720 O O . GLU A 1 91 ? -15.627 13.006 19.535 1.00 79.75 91 GLU A O 1
ATOM 725 N N . LYS A 1 92 ? -14.038 14.457 18.911 1.00 82.19 92 LYS A N 1
ATOM 726 C CA . LYS A 1 92 ? -14.218 14.266 17.464 1.00 82.19 92 LYS A CA 1
ATOM 727 C C . LYS A 1 92 ? -14.108 12.795 17.060 1.00 82.19 92 LYS A C 1
ATOM 729 O O . LYS A 1 92 ? -14.834 12.347 16.175 1.00 82.19 92 LYS A O 1
ATOM 734 N N . TYR A 1 93 ? -13.193 12.054 17.682 1.00 83.50 93 TYR A N 1
ATOM 735 C CA . TYR A 1 93 ? -12.942 10.655 17.343 1.00 83.50 93 TYR A CA 1
ATOM 736 C C . TYR A 1 93 ? -13.767 9.677 18.179 1.00 83.50 93 TYR A C 1
ATOM 738 O O . TYR A 1 93 ? -13.700 8.476 17.926 1.00 83.50 93 TYR A O 1
ATOM 746 N N . ASP A 1 94 ? -14.593 10.157 19.111 1.00 83.62 94 ASP A N 1
ATOM 747 C CA . ASP A 1 94 ? -15.372 9.292 19.995 1.00 83.62 94 ASP A CA 1
ATOM 748 C C . ASP A 1 94 ? -16.375 8.434 19.218 1.00 83.62 94 ASP A C 1
ATOM 750 O O . ASP A 1 94 ? -16.371 7.210 19.309 1.00 83.62 94 ASP A O 1
ATOM 754 N N . LYS A 1 95 ? -17.123 9.035 18.287 1.00 82.88 95 LYS A N 1
ATOM 755 C CA . LYS A 1 95 ? -18.009 8.280 17.378 1.00 82.88 95 LYS A CA 1
ATOM 756 C C . LYS A 1 95 ? -17.252 7.324 16.455 1.00 82.88 95 LYS A C 1
ATOM 758 O O . LYS A 1 95 ? -17.808 6.340 15.969 1.00 82.88 95 LYS A O 1
ATOM 763 N N . PHE A 1 96 ? -15.997 7.641 16.161 1.00 81.25 96 PHE A N 1
ATOM 764 C CA . PHE A 1 96 ? -15.166 6.899 15.221 1.00 81.25 96 PHE A CA 1
ATOM 765 C C . PHE A 1 96 ? -14.459 5.698 15.872 1.00 81.25 96 PHE A C 1
ATOM 767 O O . PHE A 1 96 ? -14.201 4.709 15.197 1.00 81.25 96 PHE A O 1
ATOM 774 N N . LEU A 1 97 ? -14.179 5.767 17.176 1.00 86.00 97 LEU A N 1
ATOM 775 C CA . LEU A 1 97 ? -13.542 4.706 17.968 1.00 86.00 97 LEU A CA 1
ATOM 776 C C . LEU A 1 97 ? -14.477 4.083 19.017 1.00 86.00 97 LEU A C 1
ATOM 778 O O . LEU A 1 97 ? -14.064 3.198 19.769 1.00 86.00 97 LEU A O 1
ATOM 782 N N . GLY A 1 98 ? -15.718 4.560 19.111 1.00 83.81 98 GLY A N 1
ATOM 783 C CA . GLY A 1 98 ? -16.709 4.093 20.080 1.00 83.81 98 GLY A CA 1
ATOM 784 C C . GLY A 1 98 ? -17.202 2.678 19.791 1.00 83.81 98 GLY A C 1
ATOM 785 O O . GLY A 1 98 ? -17.437 1.912 20.717 1.00 83.81 98 GLY A O 1
ATOM 786 N N . ASP A 1 99 ? -17.283 2.304 18.513 1.00 89.31 99 ASP A N 1
ATOM 787 C CA . ASP A 1 99 ? -17.604 0.945 18.070 1.00 89.31 99 ASP A CA 1
ATOM 788 C C . ASP A 1 99 ? -16.329 0.279 17.532 1.00 89.31 99 ASP A C 1
ATOM 790 O O . ASP A 1 99 ? -16.008 0.360 16.339 1.00 89.31 99 ASP A O 1
ATOM 794 N N . LYS A 1 100 ? -15.564 -0.326 18.453 1.00 89.50 100 LYS A N 1
ATOM 795 C CA . LYS A 1 100 ? -14.274 -0.969 18.155 1.00 89.50 100 LYS A CA 1
ATOM 796 C C . LYS A 1 100 ? -14.428 -2.028 17.053 1.00 89.50 100 LYS A C 1
ATOM 798 O O . LYS A 1 100 ? -13.619 -2.048 16.129 1.00 89.50 100 LYS A O 1
ATOM 803 N N . ASP A 1 101 ? -15.495 -2.827 17.076 1.00 89.81 101 ASP A N 1
ATOM 804 C CA . ASP A 1 101 ? -15.731 -3.903 16.103 1.00 89.81 101 ASP A CA 1
ATOM 805 C C . ASP A 1 101 ? -15.951 -3.378 14.681 1.00 89.81 101 ASP A C 1
ATOM 807 O O . ASP A 1 101 ? -15.380 -3.900 13.714 1.00 89.81 101 ASP A O 1
ATOM 811 N N . LYS A 1 102 ? -16.748 -2.312 14.523 1.00 91.88 102 LYS A N 1
ATOM 812 C CA . LYS A 1 102 ? -16.939 -1.680 13.209 1.00 91.88 102 LYS A CA 1
ATOM 813 C C . LYS A 1 102 ? -15.660 -1.037 12.696 1.00 91.88 102 LYS A C 1
ATOM 815 O O . LYS A 1 102 ? -15.391 -1.114 11.492 1.00 91.88 102 LYS A O 1
A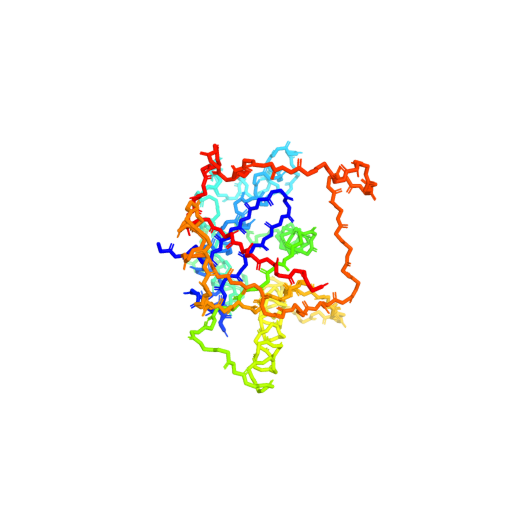TOM 820 N N . PHE A 1 103 ? -14.872 -0.421 13.576 1.00 92.56 103 PHE A N 1
ATOM 821 C CA . PHE A 1 103 ? -13.604 0.170 13.171 1.00 92.56 103 PHE A CA 1
ATOM 822 C C . PHE A 1 103 ? -12.572 -0.898 12.780 1.00 92.56 103 PHE A C 1
ATOM 824 O O . PHE A 1 103 ? -11.963 -0.790 11.717 1.00 92.56 103 PHE A O 1
ATOM 831 N N . ILE A 1 104 ? -12.449 -1.987 13.541 1.00 91.88 104 ILE A N 1
ATOM 832 C CA . ILE A 1 104 ? -11.614 -3.136 13.162 1.00 91.88 104 ILE A CA 1
ATOM 833 C C . ILE A 1 104 ? -12.065 -3.710 11.819 1.00 91.88 104 ILE A C 1
ATOM 835 O O . ILE A 1 104 ? -11.250 -3.846 10.909 1.00 91.88 104 ILE A O 1
ATOM 839 N N . SER A 1 105 ? -13.369 -3.920 11.623 1.00 92.88 105 SER A N 1
ATOM 840 C CA . SER A 1 105 ? -13.919 -4.393 10.343 1.00 92.88 105 SER A CA 1
ATOM 841 C C . SER A 1 105 ? -13.545 -3.478 9.167 1.00 92.88 105 SER A C 1
ATOM 843 O O . SER A 1 105 ? -13.301 -3.941 8.048 1.00 92.88 105 SER A O 1
ATOM 845 N N . PHE A 1 106 ? -13.482 -2.162 9.397 1.00 95.00 106 PHE A N 1
ATOM 846 C CA . PHE A 1 106 ? -13.008 -1.202 8.404 1.00 95.00 106 PHE A CA 1
ATOM 847 C C . PHE A 1 106 ? -11.521 -1.408 8.068 1.00 95.00 106 PHE A C 1
ATOM 849 O O . PHE A 1 106 ? -11.174 -1.452 6.883 1.00 95.00 106 PHE A O 1
ATOM 856 N N . ILE A 1 107 ? -10.668 -1.563 9.085 1.00 94.00 107 ILE A N 1
ATOM 857 C CA . ILE A 1 107 ? -9.216 -1.752 8.952 1.00 94.00 107 ILE A CA 1
ATOM 858 C C . ILE A 1 107 ? -8.879 -3.087 8.280 1.00 94.00 107 ILE A C 1
ATOM 860 O O . ILE A 1 107 ? -8.108 -3.111 7.315 1.00 94.00 107 ILE A O 1
ATOM 864 N N . GLU A 1 108 ? -9.535 -4.176 8.683 1.00 92.38 108 GLU A N 1
ATOM 865 C CA . GLU A 1 108 ? -9.449 -5.479 8.018 1.00 92.38 108 GLU A CA 1
ATOM 866 C C . GLU A 1 108 ? -9.883 -5.394 6.550 1.00 92.38 108 GLU A C 1
ATOM 868 O O . GLU A 1 108 ? -9.245 -5.967 5.661 1.00 92.38 108 GLU A O 1
ATOM 873 N N . GLY A 1 109 ? -10.958 -4.652 6.270 1.00 94.69 109 GLY A N 1
ATOM 874 C CA . GLY A 1 109 ? -11.461 -4.443 4.918 1.00 94.69 109 GLY A CA 1
ATOM 875 C C . GLY A 1 109 ? -10.494 -3.651 4.032 1.00 94.69 109 GLY A C 1
ATOM 876 O O . GLY A 1 109 ? -10.296 -4.019 2.870 1.00 94.69 109 GLY A O 1
ATOM 877 N N . LEU A 1 110 ? -9.842 -2.616 4.576 1.00 95.94 110 LEU A N 1
ATOM 878 C CA . LEU A 1 110 ? -8.810 -1.837 3.884 1.00 95.94 110 LEU A CA 1
ATOM 879 C C . LEU A 1 110 ? -7.576 -2.698 3.585 1.00 95.94 110 LEU A C 1
ATOM 881 O O . LEU A 1 110 ? -7.112 -2.746 2.443 1.00 95.94 110 LEU A O 1
ATOM 885 N N . TYR A 1 111 ? -7.076 -3.431 4.582 1.00 93.88 111 TYR A N 1
ATOM 886 C CA . TYR A 1 111 ? -5.956 -4.352 4.395 1.00 93.88 111 TYR A CA 1
ATOM 887 C C . TYR A 1 111 ? -6.310 -5.468 3.399 1.00 93.88 111 TYR A C 1
ATOM 889 O O . TYR A 1 111 ? -5.535 -5.796 2.498 1.00 93.88 111 TYR A O 1
ATOM 897 N N . GLY A 1 112 ? -7.529 -6.004 3.478 1.00 93.06 112 GLY A N 1
ATOM 898 C CA . GLY A 1 112 ? -8.068 -6.965 2.522 1.00 93.06 112 GLY A CA 1
ATOM 899 C C . GLY A 1 112 ? -8.193 -6.406 1.103 1.00 93.06 112 GLY A C 1
ATOM 900 O O . GLY A 1 112 ? -7.967 -7.139 0.141 1.00 93.06 112 GLY A O 1
ATOM 901 N N . PHE A 1 113 ? -8.518 -5.121 0.942 1.00 94.69 113 PHE A N 1
ATOM 902 C CA . PHE A 1 113 ? -8.509 -4.448 -0.356 1.00 94.69 113 PHE A CA 1
ATOM 903 C C . PHE A 1 113 ? -7.092 -4.354 -0.929 1.00 94.69 113 PHE A C 1
ATOM 905 O O . PHE A 1 113 ? -6.887 -4.754 -2.074 1.00 94.69 113 PHE A O 1
ATOM 912 N N . TRP A 1 114 ? -6.118 -3.916 -0.125 1.00 94.19 114 TRP A N 1
ATOM 913 C CA . TRP A 1 114 ? -4.707 -3.850 -0.520 1.00 94.19 114 TRP A CA 1
ATOM 914 C C . TRP A 1 114 ? -4.128 -5.214 -0.925 1.00 94.19 114 TRP A C 1
ATOM 916 O O . TRP A 1 114 ? -3.335 -5.302 -1.855 1.00 94.19 114 TRP A O 1
ATOM 926 N N . ARG A 1 115 ? -4.537 -6.303 -0.269 1.00 90.31 115 ARG A N 1
ATOM 927 C CA . ARG A 1 115 ? -4.083 -7.654 -0.641 1.00 90.31 115 ARG A CA 1
ATOM 928 C C . ARG A 1 115 ? -4.719 -8.206 -1.913 1.00 90.31 115 ARG A C 1
ATOM 930 O O . ARG A 1 115 ? -4.165 -9.123 -2.506 1.00 90.31 115 ARG A O 1
ATOM 937 N N . LYS A 1 116 ? -5.895 -7.708 -2.300 1.00 90.12 116 LYS A N 1
ATOM 938 C CA . LYS A 1 116 ? -6.620 -8.179 -3.493 1.00 90.12 116 LYS A CA 1
ATOM 939 C C . LYS A 1 116 ? -6.120 -7.548 -4.789 1.00 90.12 116 LYS A C 1
ATOM 941 O O . LYS A 1 116 ? -6.484 -8.037 -5.852 1.00 90.12 116 LYS A O 1
ATOM 946 N N . ILE A 1 117 ? -5.369 -6.453 -4.710 1.00 91.31 117 ILE A N 1
ATOM 947 C CA . ILE A 1 117 ? -4.788 -5.805 -5.885 1.00 91.31 117 ILE A CA 1
ATOM 948 C C . ILE A 1 117 ? -3.428 -6.423 -6.223 1.00 91.31 117 ILE A C 1
ATOM 950 O O . ILE A 1 117 ? -2.690 -6.845 -5.336 1.00 91.31 117 ILE A O 1
ATOM 954 N N . GLU A 1 118 ? -3.095 -6.448 -7.509 1.00 90.44 118 GLU A N 1
ATOM 955 C CA . GLU A 1 118 ? -1.779 -6.859 -8.000 1.00 90.44 118 GLU A CA 1
ATOM 956 C C . GLU A 1 118 ? -0.778 -5.728 -7.730 1.00 90.44 118 GLU A C 1
ATOM 958 O O . GLU A 1 118 ? -1.004 -4.587 -8.133 1.00 90.44 118 GLU A O 1
ATOM 963 N N . ARG A 1 119 ? 0.318 -6.010 -7.026 1.00 91.69 119 ARG A N 1
ATOM 964 C CA . ARG A 1 119 ? 1.285 -4.999 -6.574 1.00 91.69 119 ARG A CA 1
ATOM 965 C C . ARG A 1 119 ? 2.615 -5.198 -7.284 1.00 91.69 119 ARG A C 1
ATOM 967 O O . ARG A 1 119 ? 3.263 -6.222 -7.104 1.00 91.69 119 ARG A O 1
ATOM 974 N N . TYR A 1 120 ? 3.023 -4.207 -8.060 1.00 91.44 120 TYR A N 1
ATOM 975 C CA . TYR A 1 120 ? 4.306 -4.166 -8.745 1.00 91.44 120 TYR A CA 1
ATOM 976 C C . TYR A 1 120 ? 5.224 -3.187 -8.019 1.00 91.44 120 TYR A C 1
ATOM 978 O O . TYR A 1 120 ? 4.888 -2.007 -7.913 1.00 91.44 120 TYR A O 1
ATOM 986 N N . THR A 1 121 ? 6.358 -3.649 -7.506 1.00 91.75 121 THR A N 1
ATOM 987 C CA . THR A 1 121 ? 7.396 -2.779 -6.936 1.00 91.75 121 THR A CA 1
ATOM 988 C C . THR A 1 121 ? 8.445 -2.491 -7.996 1.00 91.75 121 THR A C 1
ATOM 990 O O . THR A 1 121 ? 8.752 -3.348 -8.814 1.00 91.75 121 THR A O 1
ATOM 993 N N . ILE A 1 122 ? 8.946 -1.262 -8.051 1.00 90.06 122 ILE A N 1
ATOM 994 C CA . ILE A 1 122 ? 9.833 -0.805 -9.123 1.00 90.06 122 ILE A CA 1
ATOM 995 C C . ILE A 1 122 ? 11.061 -0.146 -8.513 1.00 90.06 122 ILE A C 1
ATOM 997 O O . ILE A 1 122 ? 10.927 0.756 -7.682 1.00 90.06 122 ILE A O 1
ATOM 1001 N N . VAL A 1 123 ? 12.235 -0.554 -8.985 1.00 88.50 123 VAL A N 1
ATOM 1002 C CA . VAL A 1 123 ? 13.509 0.132 -8.766 1.00 88.50 123 VAL A CA 1
ATOM 1003 C C . VAL A 1 123 ? 14.131 0.422 -10.125 1.00 88.50 123 VAL A C 1
ATOM 1005 O O . VAL A 1 123 ? 14.278 -0.476 -10.946 1.00 88.50 123 VAL A O 1
ATOM 1008 N N . GLN A 1 124 ? 14.479 1.681 -10.366 1.00 83.44 124 GLN A N 1
ATOM 1009 C CA . GLN A 1 124 ? 15.278 2.109 -11.507 1.00 83.44 124 GLN A CA 1
ATOM 1010 C C . GLN A 1 124 ? 16.713 2.395 -11.078 1.00 83.44 124 GLN A C 1
ATOM 1012 O O . GLN A 1 124 ? 16.953 3.148 -10.130 1.00 83.44 124 GLN A O 1
ATOM 1017 N N . ASN A 1 125 ? 17.637 1.810 -11.829 1.00 75.44 125 ASN A N 1
ATOM 1018 C CA . ASN A 1 125 ? 19.071 1.932 -11.678 1.00 75.44 125 ASN A CA 1
ATOM 1019 C C . ASN A 1 125 ? 19.653 2.746 -12.845 1.00 75.44 125 ASN A C 1
ATOM 1021 O O . ASN A 1 125 ? 19.219 2.646 -13.992 1.00 75.44 125 ASN A O 1
ATOM 1025 N N . ASN A 1 126 ? 20.685 3.539 -12.547 1.00 63.38 126 ASN A N 1
ATOM 1026 C CA . ASN A 1 126 ? 21.386 4.355 -13.548 1.00 63.38 126 ASN A CA 1
ATOM 1027 C C . ASN A 1 126 ? 22.540 3.596 -14.236 1.00 63.38 126 ASN A C 1
ATOM 1029 O O . ASN A 1 126 ? 23.169 4.125 -15.151 1.00 63.38 126 ASN A O 1
ATOM 1033 N N . LYS A 1 127 ? 22.875 2.391 -13.758 1.00 57.16 127 LYS A N 1
ATOM 1034 C CA . LYS A 1 127 ? 23.920 1.516 -14.302 1.00 57.16 127 LYS A CA 1
ATOM 1035 C C . LYS A 1 127 ? 23.514 0.059 -14.096 1.00 57.16 127 LYS A C 1
ATOM 1037 O O . LYS A 1 127 ? 23.089 -0.289 -12.998 1.00 57.16 127 LYS A O 1
ATOM 1042 N N . VAL A 1 128 ? 23.748 -0.766 -15.116 1.00 56.19 128 VAL A N 1
ATOM 1043 C CA . VAL A 1 128 ? 23.701 -2.232 -15.023 1.00 56.19 128 VAL A CA 1
ATOM 1044 C C . VAL A 1 128 ? 24.753 -2.664 -13.998 1.00 56.19 128 VAL A C 1
ATOM 1046 O O . VAL A 1 128 ? 25.934 -2.357 -14.174 1.00 56.19 128 VAL A O 1
ATOM 1049 N N . GLY A 1 129 ? 24.340 -3.291 -12.898 1.00 53.34 129 GLY A N 1
ATOM 1050 C CA . GLY A 1 129 ? 25.231 -3.686 -11.808 1.00 53.34 129 GLY A CA 1
ATOM 1051 C C . GLY A 1 129 ? 24.967 -5.111 -11.332 1.00 53.34 129 GLY A C 1
ATOM 1052 O O . GLY A 1 129 ? 23.847 -5.605 -11.383 1.00 53.34 129 GLY A O 1
ATOM 1053 N N . GLU A 1 130 ? 26.024 -5.781 -10.880 1.00 52.69 130 GLU A N 1
ATOM 1054 C CA . GLU A 1 130 ? 26.003 -7.200 -10.514 1.00 52.69 130 GLU A CA 1
ATOM 1055 C C . GLU A 1 130 ? 25.209 -7.497 -9.222 1.00 52.69 130 GLU A C 1
ATOM 1057 O O . GLU A 1 130 ? 25.150 -6.675 -8.306 1.00 52.69 130 GLU A O 1
ATOM 1062 N N . GLY A 1 131 ? 24.642 -8.713 -9.160 1.00 52.69 131 GLY A N 1
ATOM 1063 C CA . GLY A 1 131 ? 24.149 -9.509 -8.014 1.00 52.69 131 GLY A CA 1
ATOM 1064 C C . GLY A 1 131 ? 23.629 -8.819 -6.741 1.00 52.69 131 GLY A C 1
ATOM 1065 O O . GLY A 1 131 ? 22.477 -9.021 -6.354 1.00 52.69 131 GLY A O 1
ATOM 1066 N N . LEU A 1 132 ? 24.460 -8.022 -6.067 1.00 57.94 132 LEU A N 1
ATOM 1067 C CA . LEU A 1 132 ? 24.165 -7.369 -4.786 1.00 57.94 132 LEU A CA 1
ATOM 1068 C C . LEU A 1 132 ? 22.949 -6.426 -4.859 1.00 57.94 132 LEU A C 1
ATOM 1070 O O . LEU A 1 132 ? 22.202 -6.290 -3.891 1.00 57.94 132 LEU A O 1
ATOM 1074 N N . GLN A 1 133 ? 22.710 -5.807 -6.018 1.00 64.69 133 GLN A N 1
ATOM 1075 C CA . GLN A 1 133 ? 21.572 -4.902 -6.227 1.00 64.69 133 GLN A CA 1
ATOM 1076 C C . GLN A 1 133 ? 20.226 -5.636 -6.197 1.00 64.69 133 GLN A C 1
ATOM 1078 O O . GLN A 1 133 ? 19.258 -5.139 -5.620 1.00 64.69 133 GLN A O 1
ATOM 1083 N N . SER A 1 134 ? 20.176 -6.844 -6.766 1.00 64.19 134 SER A N 1
ATOM 1084 C CA . SER A 1 134 ? 18.972 -7.680 -6.740 1.00 64.19 134 SER A CA 1
ATOM 1085 C C . SER A 1 134 ? 18.645 -8.128 -5.316 1.00 64.19 134 SER A C 1
ATOM 1087 O O . SER A 1 134 ? 17.488 -8.064 -4.910 1.00 64.19 134 SER A O 1
ATOM 1089 N N . VAL A 1 135 ? 19.666 -8.494 -4.529 1.00 65.50 135 VAL A N 1
ATOM 1090 C CA . VAL A 1 135 ? 19.509 -8.847 -3.106 1.00 65.50 135 VAL A CA 1
ATOM 1091 C C . VAL A 1 135 ? 18.954 -7.662 -2.313 1.00 65.50 135 VAL A C 1
ATOM 1093 O O . VAL A 1 135 ? 17.944 -7.802 -1.629 1.00 65.50 135 VAL A O 1
ATOM 1096 N N . SER A 1 136 ? 19.529 -6.468 -2.491 1.00 80.94 136 SER A N 1
ATOM 1097 C CA . SER A 1 136 ? 19.053 -5.255 -1.815 1.00 80.94 136 SER A CA 1
ATOM 1098 C C . SER A 1 136 ? 17.593 -4.919 -2.146 1.00 80.94 136 SER A C 1
ATOM 1100 O O . SER A 1 136 ? 16.856 -4.456 -1.274 1.00 80.94 136 SER A O 1
ATOM 1102 N N . PHE A 1 137 ? 17.147 -5.170 -3.379 1.00 83.44 137 PHE A N 1
ATOM 1103 C CA . PHE A 1 137 ? 15.756 -4.939 -3.758 1.00 83.44 137 PHE A CA 1
ATOM 1104 C C . PHE A 1 137 ? 14.795 -5.989 -3.182 1.00 83.44 137 PHE A C 1
ATOM 1106 O O . PHE A 1 137 ? 13.709 -5.625 -2.722 1.00 83.44 137 PHE A O 1
ATOM 1113 N N . ILE A 1 138 ? 15.193 -7.265 -3.145 1.00 84.12 138 ILE A N 1
ATOM 1114 C CA . ILE A 1 138 ? 14.432 -8.322 -2.460 1.00 84.12 138 ILE A CA 1
ATOM 1115 C C . ILE A 1 138 ? 14.244 -7.950 -0.985 1.00 84.12 138 ILE A C 1
ATOM 1117 O O . ILE A 1 138 ? 13.118 -7.964 -0.481 1.00 84.12 138 ILE A O 1
ATOM 1121 N N . ASP A 1 139 ? 15.317 -7.529 -0.315 1.00 87.44 139 ASP A N 1
ATOM 1122 C CA . ASP A 1 139 ? 15.270 -7.086 1.078 1.00 87.44 139 ASP A CA 1
ATOM 1123 C C . ASP A 1 139 ? 14.355 -5.870 1.255 1.00 87.44 139 ASP A C 1
ATOM 1125 O O . ASP A 1 139 ? 13.511 -5.859 2.150 1.00 87.44 139 ASP A O 1
ATOM 1129 N N . ALA A 1 140 ? 14.427 -4.882 0.359 1.00 88.25 140 ALA A N 1
ATOM 1130 C CA . ALA A 1 140 ? 13.526 -3.732 0.384 1.00 88.25 140 ALA A CA 1
ATOM 1131 C C . ALA A 1 140 ? 12.045 -4.134 0.220 1.00 88.25 140 ALA A C 1
ATOM 1133 O O . ALA A 1 140 ? 11.176 -3.593 0.905 1.00 88.25 140 ALA A O 1
ATOM 1134 N N . ASN A 1 141 ? 11.725 -5.101 -0.648 1.00 88.50 141 ASN A N 1
ATOM 1135 C CA . ASN A 1 141 ? 10.354 -5.604 -0.799 1.00 88.50 141 ASN A CA 1
ATOM 1136 C C . ASN A 1 141 ? 9.874 -6.359 0.456 1.00 88.50 141 ASN A C 1
ATOM 1138 O O . ASN A 1 141 ? 8.717 -6.217 0.876 1.00 88.50 141 ASN A O 1
ATOM 1142 N N . ASN A 1 142 ? 10.766 -7.121 1.090 1.00 89.44 142 ASN A N 1
ATOM 1143 C CA . ASN A 1 142 ? 10.493 -7.825 2.341 1.00 89.44 142 ASN A CA 1
ATOM 1144 C C . ASN A 1 142 ? 10.258 -6.850 3.499 1.00 89.44 142 ASN A C 1
ATOM 1146 O O . ASN A 1 142 ? 9.273 -6.982 4.230 1.00 89.44 142 ASN A O 1
ATOM 1150 N N . GLU A 1 143 ? 11.104 -5.833 3.644 1.00 91.75 143 GLU A N 1
ATOM 1151 C CA . GLU A 1 143 ? 10.942 -4.795 4.662 1.00 91.75 143 GLU A CA 1
ATOM 1152 C C . GLU A 1 143 ? 9.676 -3.966 4.430 1.00 91.75 143 GLU A C 1
ATOM 1154 O O . GLU A 1 143 ? 8.930 -3.701 5.372 1.00 91.75 143 GLU A O 1
ATOM 1159 N N . PHE A 1 144 ? 9.343 -3.648 3.178 1.00 92.19 144 PHE A N 1
ATOM 1160 C CA . PHE A 1 144 ? 8.073 -3.004 2.847 1.00 92.19 144 PHE A CA 1
ATOM 1161 C C . PHE A 1 144 ? 6.860 -3.876 3.218 1.00 92.19 144 PHE A C 1
ATOM 1163 O O . PHE A 1 144 ? 5.881 -3.381 3.785 1.00 92.19 144 PHE A O 1
ATOM 1170 N N . SER A 1 145 ? 6.931 -5.188 2.968 1.00 91.81 145 SER A N 1
ATOM 1171 C CA . SER A 1 145 ? 5.898 -6.143 3.396 1.00 91.81 145 SER A CA 1
ATOM 1172 C C . SER A 1 145 ? 5.708 -6.130 4.913 1.00 91.81 145 SER A C 1
ATOM 1174 O O . SER A 1 145 ? 4.576 -6.027 5.396 1.00 91.81 145 SER A O 1
ATOM 1176 N N . LYS A 1 146 ? 6.814 -6.205 5.666 1.00 92.12 146 LYS A N 1
ATOM 1177 C CA . LYS A 1 146 ? 6.810 -6.158 7.134 1.00 92.12 146 LYS A CA 1
ATOM 1178 C C . LYS A 1 146 ? 6.260 -4.831 7.638 1.00 92.12 146 LYS A C 1
ATOM 1180 O O . LYS A 1 146 ? 5.444 -4.831 8.555 1.00 92.12 146 LYS A O 1
ATOM 1185 N N . LEU A 1 147 ? 6.639 -3.717 7.016 1.00 94.38 147 LEU A N 1
ATOM 1186 C CA . LEU A 1 147 ? 6.164 -2.388 7.380 1.00 94.38 147 LEU A CA 1
ATOM 1187 C C . LEU A 1 147 ? 4.636 -2.293 7.301 1.00 94.38 147 LEU A C 1
ATOM 1189 O O . LEU A 1 147 ? 4.004 -1.842 8.257 1.00 94.38 147 LEU A O 1
ATOM 1193 N N . ILE A 1 148 ? 4.032 -2.738 6.195 1.00 94.00 148 ILE A N 1
ATOM 1194 C CA . ILE A 1 148 ? 2.570 -2.715 6.029 1.00 94.00 148 ILE A CA 1
ATOM 1195 C C . ILE A 1 148 ? 1.899 -3.600 7.078 1.00 94.00 148 ILE A C 1
ATOM 1197 O O . ILE A 1 148 ? 0.942 -3.175 7.726 1.00 94.00 148 ILE A O 1
ATOM 1201 N N . LEU A 1 149 ? 2.407 -4.821 7.254 1.00 92.31 149 LEU A N 1
ATOM 1202 C CA . LEU A 1 149 ? 1.855 -5.790 8.194 1.00 92.31 149 LEU A CA 1
ATOM 1203 C C . LEU A 1 149 ? 1.914 -5.280 9.640 1.00 92.31 149 LEU A C 1
ATOM 1205 O O . LEU A 1 149 ? 0.923 -5.366 10.361 1.00 92.31 149 LEU A O 1
ATOM 1209 N N . ASN A 1 150 ? 3.050 -4.713 10.045 1.00 92.25 150 ASN A N 1
ATOM 1210 C CA . ASN A 1 150 ? 3.253 -4.167 11.383 1.00 92.25 150 ASN A CA 1
ATOM 1211 C C . ASN A 1 150 ? 2.408 -2.912 11.616 1.00 92.25 150 ASN A C 1
ATOM 1213 O O . ASN A 1 150 ? 1.831 -2.775 12.688 1.00 92.25 150 ASN A O 1
ATOM 1217 N N . THR A 1 151 ? 2.279 -2.035 10.614 1.00 94.62 151 THR A N 1
ATOM 1218 C CA . THR A 1 151 ? 1.420 -0.841 10.701 1.00 94.62 151 THR A CA 1
ATOM 1219 C C . THR A 1 151 ? -0.036 -1.242 10.938 1.00 94.62 151 THR A C 1
ATOM 1221 O O . THR A 1 151 ? -0.676 -0.743 11.856 1.00 94.62 151 THR A O 1
ATOM 1224 N N . TYR A 1 152 ? -0.547 -2.190 10.150 1.00 93.06 152 TYR A N 1
ATOM 1225 C CA . TYR A 1 152 ? -1.906 -2.711 10.297 1.00 93.06 152 TYR A CA 1
ATOM 1226 C C . TYR A 1 152 ? -2.135 -3.355 11.674 1.00 93.06 152 TYR A C 1
ATOM 1228 O O . TYR A 1 152 ? -3.086 -2.994 12.361 1.00 93.06 152 TYR A O 1
ATOM 1236 N N . ARG A 1 153 ? -1.229 -4.238 12.116 1.00 90.81 153 ARG A N 1
ATOM 1237 C CA . ARG A 1 153 ? -1.324 -4.890 13.434 1.00 90.81 153 ARG A CA 1
ATOM 1238 C C . ARG A 1 153 ? -1.296 -3.887 14.575 1.00 90.81 153 ARG A C 1
ATOM 1240 O O . ARG A 1 153 ? -2.082 -4.010 15.502 1.00 90.81 153 ARG A O 1
ATOM 1247 N N . LYS A 1 154 ? -0.410 -2.892 14.499 1.00 93.06 154 LYS A N 1
ATOM 1248 C CA . LYS A 1 154 ? -0.279 -1.876 15.542 1.00 93.06 154 LYS A CA 1
ATOM 1249 C C . LYS A 1 154 ? -1.558 -1.056 15.685 1.00 93.06 154 LYS A C 1
ATOM 1251 O O . LYS A 1 154 ? -1.983 -0.799 16.804 1.00 93.06 154 LYS A O 1
ATOM 1256 N N . VAL A 1 155 ? -2.192 -0.710 14.563 1.00 93.81 155 VAL A N 1
ATOM 1257 C CA . VAL A 1 155 ? -3.504 -0.052 14.560 1.00 93.81 155 VAL A CA 1
ATOM 1258 C C . VAL A 1 155 ? -4.558 -0.939 15.225 1.00 93.81 155 VAL A C 1
ATOM 1260 O O . VAL A 1 155 ? -5.274 -0.452 16.090 1.00 93.81 155 VAL A O 1
ATOM 1263 N N . GLU A 1 156 ? -4.651 -2.225 14.875 1.00 91.62 156 GLU A N 1
ATOM 1264 C CA . GLU A 1 156 ? -5.619 -3.137 15.507 1.00 91.62 156 GLU A CA 1
ATOM 1265 C C . GLU A 1 156 ? -5.378 -3.293 17.015 1.00 91.62 156 GLU A C 1
ATOM 1267 O O . GLU A 1 156 ? -6.313 -3.159 17.802 1.00 91.62 156 GLU A O 1
ATOM 1272 N N . GLU A 1 157 ? -4.127 -3.511 17.428 1.00 92.12 157 GLU A N 1
ATOM 1273 C CA . GLU A 1 157 ? -3.735 -3.634 18.838 1.00 92.12 157 GLU A CA 1
ATOM 1274 C C . GLU A 1 157 ? -4.116 -2.383 19.637 1.00 92.12 157 GLU A C 1
ATOM 1276 O O . GLU A 1 157 ? -4.709 -2.493 20.707 1.00 92.12 157 GLU A O 1
ATOM 1281 N N . ASN A 1 158 ? -3.838 -1.194 19.099 1.00 94.12 158 ASN A N 1
ATOM 1282 C CA . ASN A 1 158 ? -4.148 0.068 19.767 1.00 94.12 158 ASN A CA 1
ATOM 1283 C C . ASN A 1 158 ? -5.654 0.395 19.767 1.00 94.12 158 ASN A C 1
ATOM 1285 O O . ASN A 1 158 ? -6.107 1.181 20.594 1.00 94.12 158 ASN A O 1
ATOM 1289 N N . VAL A 1 159 ? -6.453 -0.212 18.886 1.00 92.25 159 VAL A N 1
ATOM 1290 C CA . VAL A 1 159 ? -7.921 -0.091 18.916 1.00 92.25 159 VAL A CA 1
ATOM 1291 C C . VAL A 1 159 ? -8.533 -1.020 19.957 1.00 92.25 159 VAL A C 1
ATOM 1293 O O . VAL A 1 159 ? -9.404 -0.601 20.723 1.00 92.25 159 VAL A O 1
ATOM 1296 N N . ILE A 1 160 ? -8.102 -2.282 19.971 1.00 89.62 160 ILE A N 1
ATOM 1297 C CA . ILE A 1 160 ? -8.656 -3.304 20.863 1.00 89.62 160 ILE A CA 1
ATOM 1298 C C . ILE A 1 160 ? -8.178 -3.045 22.302 1.00 89.62 160 ILE A C 1
ATOM 1300 O O . ILE A 1 160 ? -8.992 -3.074 23.224 1.00 89.62 160 ILE A O 1
ATOM 1304 N N . GLY A 1 161 ? -6.903 -2.683 22.478 1.00 86.56 161 GLY A N 1
ATOM 1305 C CA . GLY A 1 161 ? -6.248 -2.479 23.777 1.00 86.56 161 GLY A CA 1
ATOM 1306 C C . GLY A 1 161 ? -5.524 -3.726 24.302 1.00 86.56 161 GLY A C 1
ATOM 1307 O O . GLY A 1 161 ? -4.989 -3.722 25.406 1.00 86.56 161 GLY A O 1
ATOM 1308 N N . GLU A 1 162 ? -5.485 -4.801 23.516 1.00 83.00 162 GLU A N 1
ATOM 1309 C CA . GLU A 1 162 ? -4.839 -6.066 23.863 1.00 83.00 162 GLU A CA 1
ATOM 1310 C C . GLU A 1 162 ? -4.209 -6.721 22.628 1.00 83.00 162 GLU A C 1
ATOM 1312 O O . GLU A 1 162 ? -4.548 -6.420 21.480 1.00 83.00 162 GLU A O 1
ATOM 1317 N N . LYS A 1 163 ? -3.239 -7.611 22.863 1.00 80.81 163 LYS A N 1
ATOM 1318 C CA . LYS A 1 163 ? -2.513 -8.289 21.785 1.00 80.81 163 LYS A CA 1
ATOM 1319 C C . LYS A 1 163 ? -3.344 -9.439 21.213 1.00 80.81 163 LYS A C 1
ATOM 1321 O O . LYS A 1 163 ? -3.855 -10.255 21.987 1.00 80.81 163 LYS A O 1
ATOM 1326 N N . PRO A 1 164 ? -3.435 -9.581 19.879 1.00 77.44 164 PRO A N 1
ATOM 1327 C CA . PRO A 1 164 ? -4.141 -10.699 19.280 1.00 77.44 164 PRO A CA 1
ATOM 1328 C C . PRO A 1 164 ? -3.451 -12.018 19.638 1.00 77.44 164 PRO A C 1
ATOM 1330 O O . PRO A 1 164 ? -2.228 -12.143 19.599 1.00 77.44 164 PRO A O 1
ATOM 1333 N N . LYS A 1 165 ? -4.251 -13.044 19.939 1.00 78.38 165 LYS A N 1
ATOM 1334 C CA . LYS A 1 165 ? -3.741 -14.397 20.227 1.00 78.38 165 LYS A CA 1
ATOM 1335 C C . LYS A 1 165 ? -3.268 -15.130 18.969 1.00 78.38 165 LYS A C 1
ATOM 1337 O O . LYS A 1 165 ? -2.484 -16.068 19.062 1.00 78.38 165 LYS A O 1
ATOM 1342 N N . VAL A 1 166 ? -3.753 -14.717 17.795 1.00 77.62 166 VAL A N 1
ATOM 1343 C CA . VAL A 1 166 ? -3.449 -15.340 16.501 1.00 77.62 166 VAL A CA 1
ATOM 1344 C C . VAL A 1 166 ? -2.943 -14.283 15.527 1.00 77.62 166 VAL A C 1
ATOM 1346 O O . VAL A 1 166 ? -3.686 -13.398 15.104 1.00 77.62 166 VAL A O 1
ATOM 1349 N N . TYR A 1 167 ? -1.682 -14.412 15.117 1.00 76.50 167 TYR A N 1
ATOM 1350 C CA . TYR A 1 167 ? -1.062 -13.524 14.137 1.00 76.50 167 TYR A CA 1
ATOM 1351 C C . TYR A 1 167 ? -1.133 -14.128 12.734 1.00 76.50 167 TYR A C 1
ATOM 1353 O O . TYR A 1 167 ? -0.451 -15.101 12.416 1.00 76.50 167 TYR A O 1
ATOM 1361 N N . ARG A 1 168 ? -1.919 -13.508 11.849 1.00 73.69 168 ARG A N 1
ATOM 1362 C CA . ARG A 1 168 ? -1.959 -13.879 10.427 1.00 73.69 168 ARG A CA 1
ATOM 1363 C C . ARG A 1 168 ? -0.701 -13.365 9.717 1.00 73.69 168 ARG A C 1
ATOM 1365 O O . ARG A 1 168 ? -0.424 -12.166 9.751 1.00 73.69 168 ARG A O 1
ATOM 1372 N N . GLN A 1 169 ? 0.055 -14.260 9.082 1.00 74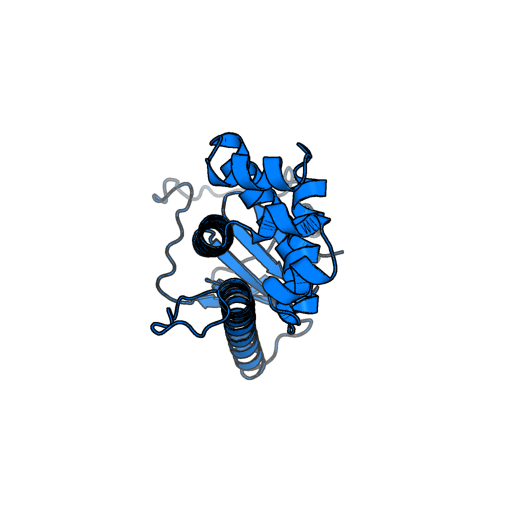.81 169 GLN A N 1
ATOM 1373 C CA . GLN A 1 169 ? 1.221 -13.936 8.250 1.00 74.81 169 GLN A CA 1
ATOM 1374 C C . GLN A 1 169 ? 0.797 -13.986 6.782 1.00 74.81 169 GLN A C 1
ATOM 1376 O O . GLN A 1 169 ? 0.712 -15.057 6.190 1.00 74.81 169 GLN A O 1
ATOM 1381 N N . LEU A 1 170 ? 0.432 -12.834 6.219 1.00 74.31 170 LEU A N 1
ATOM 1382 C CA . LEU A 1 170 ? -0.104 -12.742 4.861 1.00 74.31 170 LEU A CA 1
ATOM 1383 C C . LEU A 1 170 ? 0.770 -11.793 4.030 1.00 74.31 170 LEU A C 1
ATOM 1385 O O . LEU A 1 170 ? 1.110 -10.714 4.521 1.00 74.31 170 LEU A O 1
ATOM 1389 N N . PRO A 1 171 ? 1.118 -12.153 2.779 1.00 72.50 171 PRO A N 1
ATOM 1390 C CA . PRO A 1 171 ? 2.015 -11.351 1.956 1.00 72.50 171 PRO A CA 1
ATOM 1391 C C . PRO A 1 171 ? 1.400 -9.980 1.648 1.00 72.50 171 PRO A C 1
ATOM 1393 O O . PRO A 1 171 ? 0.316 -9.855 1.059 1.00 72.50 171 PRO A O 1
ATOM 1396 N N . ALA A 1 172 ? 2.102 -8.930 2.074 1.00 81.12 172 ALA A N 1
ATOM 1397 C CA . ALA A 1 172 ? 1.625 -7.553 2.033 1.00 81.12 172 ALA A CA 1
ATOM 1398 C C . ALA A 1 172 ? 2.424 -6.633 1.094 1.00 81.12 172 ALA A C 1
ATOM 1400 O O . ALA A 1 172 ? 1.921 -5.558 0.783 1.00 81.12 172 ALA A O 1
ATOM 1401 N N . GLY A 1 173 ? 3.619 -7.019 0.640 1.00 81.31 173 GLY A N 1
ATOM 1402 C CA . GLY A 1 173 ? 4.426 -6.221 -0.291 1.00 81.31 173 GLY A CA 1
ATOM 1403 C C . GLY A 1 173 ? 4.087 -6.452 -1.758 1.00 81.31 173 GLY A C 1
ATOM 1404 O O . GLY A 1 173 ? 2.948 -6.781 -2.102 1.00 81.31 173 GLY A O 1
ATOM 1405 N N . GLY A 1 174 ? 5.074 -6.227 -2.627 1.00 83.00 174 GLY A N 1
ATOM 1406 C CA . GLY A 1 174 ? 4.952 -6.454 -4.064 1.00 83.00 174 GLY A CA 1
ATOM 1407 C C . GLY A 1 174 ? 4.745 -7.930 -4.384 1.00 83.00 174 GLY A C 1
ATOM 1408 O O . GLY A 1 174 ? 5.371 -8.785 -3.781 1.00 83.00 174 GLY A O 1
ATOM 1409 N N . ASN A 1 175 ? 3.863 -8.223 -5.335 1.00 87.12 175 ASN A N 1
ATOM 1410 C CA . ASN A 1 175 ? 3.721 -9.549 -5.932 1.00 87.12 175 ASN A CA 1
ATOM 1411 C C . ASN A 1 175 ? 4.779 -9.799 -7.020 1.00 87.12 175 ASN A C 1
ATOM 1413 O O . ASN A 1 175 ? 5.183 -10.937 -7.245 1.00 87.12 175 ASN A O 1
ATOM 1417 N N . ALA A 1 176 ? 5.202 -8.734 -7.705 1.00 88.19 176 ALA A N 1
ATOM 1418 C CA . ALA A 1 176 ? 6.295 -8.763 -8.664 1.00 88.19 176 ALA A CA 1
ATOM 1419 C C . ALA A 1 176 ? 7.161 -7.506 -8.515 1.00 88.19 176 ALA A C 1
ATOM 1421 O O . ALA A 1 176 ? 6.641 -6.390 -8.479 1.00 88.19 176 ALA A O 1
ATOM 1422 N N . GLY A 1 177 ? 8.473 -7.685 -8.435 1.00 88.94 177 GLY A N 1
ATOM 1423 C CA . GLY A 1 177 ? 9.459 -6.614 -8.417 1.00 88.94 177 GLY A CA 1
ATOM 1424 C C . GLY A 1 177 ? 10.091 -6.427 -9.792 1.00 88.94 177 GLY A C 1
ATOM 1425 O O . GLY A 1 177 ? 10.504 -7.399 -10.412 1.00 88.94 177 GLY A O 1
ATOM 1426 N N . LEU A 1 178 ? 10.186 -5.189 -10.267 1.00 89.69 178 LEU A N 1
ATOM 1427 C CA . LEU A 1 178 ? 10.787 -4.816 -11.544 1.00 89.69 178 LEU A CA 1
ATOM 1428 C C . LEU A 1 178 ? 12.072 -4.028 -11.288 1.00 89.69 178 LEU A C 1
ATOM 1430 O O . LEU A 1 178 ? 12.027 -2.951 -10.688 1.00 89.69 178 LEU A O 1
ATOM 1434 N N . ILE A 1 179 ? 13.195 -4.554 -11.772 1.00 87.88 179 ILE A N 1
ATOM 1435 C CA . ILE A 1 179 ? 14.471 -3.839 -11.819 1.00 87.88 179 ILE A CA 1
ATOM 1436 C C . ILE A 1 179 ? 14.616 -3.257 -13.219 1.00 87.88 179 ILE A C 1
ATOM 1438 O O . ILE A 1 179 ? 14.571 -3.983 -14.217 1.00 87.88 179 ILE A O 1
ATOM 1442 N N . LEU A 1 180 ? 14.741 -1.937 -13.283 1.00 87.12 180 LEU A N 1
ATOM 1443 C CA . LEU A 1 180 ? 14.797 -1.173 -14.515 1.00 87.12 180 LEU A CA 1
ATOM 1444 C C . LEU A 1 180 ? 16.180 -0.562 -14.715 1.00 87.12 180 LEU A C 1
ATOM 1446 O O . LEU A 1 180 ? 16.765 -0.053 -13.763 1.00 87.12 180 LEU A O 1
ATOM 1450 N N . ASN A 1 181 ? 16.646 -0.526 -15.959 1.00 84.25 181 ASN A N 1
ATOM 1451 C CA . ASN A 1 181 ? 17.894 0.125 -16.343 1.00 84.25 181 ASN A CA 1
ATOM 1452 C C . ASN A 1 181 ? 17.711 1.067 -17.524 1.00 84.25 181 ASN A C 1
ATOM 1454 O O . ASN A 1 181 ? 16.987 0.774 -18.480 1.00 84.25 181 ASN A O 1
ATOM 1458 N N . ASP A 1 182 ? 18.477 2.150 -17.496 1.00 81.69 182 ASP A N 1
ATOM 1459 C CA . ASP A 1 182 ? 18.647 3.026 -18.647 1.00 81.69 182 ASP A CA 1
ATOM 1460 C C . ASP A 1 182 ? 19.699 2.428 -19.589 1.00 81.69 182 ASP A C 1
ATOM 1462 O O . ASP A 1 182 ? 20.908 2.548 -19.380 1.00 81.69 182 ASP A O 1
ATOM 1466 N N . ILE A 1 183 ? 19.231 1.753 -20.639 1.00 78.50 183 ILE A N 1
ATOM 1467 C CA . ILE A 1 183 ? 20.098 1.158 -21.658 1.00 78.50 183 ILE A CA 1
ATOM 1468 C C . ILE A 1 183 ? 20.212 2.123 -22.834 1.00 78.50 183 ILE A C 1
ATOM 1470 O O . ILE A 1 183 ? 19.242 2.381 -23.547 1.00 78.50 183 ILE A O 1
ATOM 1474 N N . LYS A 1 184 ? 21.430 2.614 -23.082 1.00 79.00 184 LYS A N 1
ATOM 1475 C CA . LYS A 1 184 ? 21.760 3.263 -24.354 1.00 79.00 184 LYS A CA 1
ATOM 1476 C C . LYS A 1 184 ? 21.964 2.179 -25.403 1.00 79.00 184 LYS A C 1
ATOM 1478 O O . LYS A 1 184 ? 22.916 1.410 -25.311 1.00 79.00 184 LYS A O 1
ATOM 1483 N N . TRP A 1 185 ? 21.085 2.130 -26.394 1.00 79.94 185 TRP A N 1
ATOM 1484 C CA . TRP A 1 185 ? 21.168 1.182 -27.499 1.00 79.94 185 TRP A CA 1
ATOM 1485 C C . TRP A 1 185 ? 21.080 1.921 -28.839 1.00 79.94 185 TRP A C 1
ATOM 1487 O O . TRP A 1 185 ? 20.443 2.977 -28.909 1.00 79.94 185 TRP A O 1
ATOM 1497 N N . PRO A 1 186 ? 21.732 1.415 -29.899 1.00 80.81 186 PRO A N 1
ATOM 1498 C CA . PRO A 1 186 ? 21.603 1.989 -31.229 1.00 80.81 186 PRO A CA 1
ATOM 1499 C C . PRO A 1 186 ? 20.216 1.645 -31.786 1.00 80.81 186 PRO A C 1
ATOM 1501 O O . PRO A 1 186 ? 19.983 0.527 -32.241 1.00 80.81 186 PRO A O 1
ATOM 1504 N N . TYR A 1 187 ? 19.284 2.595 -31.714 1.00 81.00 187 TYR A N 1
ATOM 1505 C CA . TYR A 1 187 ? 17.943 2.446 -32.276 1.00 81.00 187 TYR A CA 1
ATOM 1506 C C . TYR A 1 187 ? 17.867 2.983 -33.716 1.00 81.00 187 TYR A C 1
ATOM 1508 O O . TYR A 1 187 ? 18.545 3.962 -34.040 1.00 81.00 187 TYR A O 1
ATOM 1516 N N . PRO A 1 188 ? 17.038 2.384 -34.591 1.00 83.06 188 PRO A N 1
ATOM 1517 C CA . PRO A 1 188 ? 16.768 2.926 -35.922 1.00 83.06 188 PRO A CA 1
ATOM 1518 C C . PRO A 1 188 ? 16.048 4.282 -35.863 1.00 83.06 188 PRO A C 1
ATOM 1520 O O . PRO A 1 188 ? 15.356 4.585 -34.888 1.00 83.06 188 PRO A O 1
ATOM 1523 N N . SER A 1 189 ? 16.150 5.075 -36.935 1.00 81.56 189 SER A N 1
ATOM 1524 C CA . SER A 1 189 ? 15.423 6.348 -37.033 1.00 81.56 189 SER A CA 1
ATOM 1525 C C . SER A 1 189 ? 13.907 6.141 -36.910 1.00 81.56 189 SER A C 1
ATOM 1527 O O . SER A 1 189 ? 13.347 5.208 -37.490 1.00 81.56 189 SER A O 1
ATOM 1529 N N . GLY A 1 190 ? 13.244 6.998 -36.132 1.00 81.50 190 GLY A N 1
ATOM 1530 C CA . GLY A 1 190 ? 11.820 6.904 -35.799 1.00 81.50 190 GLY A CA 1
ATOM 1531 C C . GLY A 1 190 ? 11.514 6.214 -34.461 1.00 81.50 190 GLY A C 1
ATOM 1532 O O . GLY A 1 190 ? 10.344 6.125 -34.085 1.00 81.50 190 GLY A O 1
ATOM 1533 N N . TYR A 1 191 ? 12.527 5.722 -33.738 1.00 83.19 191 TYR A N 1
ATOM 1534 C CA . TYR A 1 191 ? 12.393 5.098 -32.411 1.00 83.19 191 TYR A CA 1
ATOM 1535 C C . TYR A 1 191 ? 13.021 5.929 -31.279 1.00 83.19 191 TYR A C 1
ATOM 1537 O O . TYR A 1 191 ? 13.158 5.454 -30.151 1.00 83.19 191 TYR A O 1
ATOM 1545 N N . GLU A 1 192 ? 13.352 7.194 -31.541 1.00 83.56 192 GLU A N 1
ATOM 1546 C CA . GLU A 1 192 ? 13.981 8.129 -30.598 1.00 83.56 192 GLU A CA 1
ATOM 1547 C C . GLU A 1 192 ? 13.169 8.270 -29.299 1.00 83.56 192 GLU A C 1
ATOM 1549 O O . GLU A 1 192 ? 13.723 8.503 -28.221 1.00 83.56 192 GLU A O 1
ATOM 1554 N N . CYS A 1 193 ? 11.844 8.104 -29.385 1.00 80.19 193 CYS A N 1
ATOM 1555 C CA . CYS A 1 193 ? 10.936 8.161 -28.243 1.00 80.19 193 CYS A CA 1
ATOM 1556 C C . CYS A 1 193 ? 11.227 7.082 -27.184 1.00 80.19 193 CYS A C 1
ATOM 1558 O O . CYS A 1 193 ? 10.989 7.327 -26.000 1.00 80.19 193 CYS A O 1
ATOM 1560 N N . LEU A 1 194 ? 11.792 5.934 -27.577 1.00 81.75 194 LEU A N 1
ATOM 1561 C CA . LEU A 1 194 ? 12.132 4.834 -26.670 1.00 81.75 194 LEU A CA 1
ATOM 1562 C C . LEU A 1 194 ? 13.393 5.109 -25.847 1.00 81.75 194 LEU A C 1
ATOM 1564 O O . LEU A 1 194 ? 13.564 4.516 -24.789 1.00 81.75 194 LEU A O 1
ATOM 1568 N N . ASN A 1 195 ? 14.251 6.039 -26.275 1.00 81.75 195 ASN A N 1
ATOM 1569 C CA . ASN A 1 195 ? 15.497 6.364 -25.573 1.00 81.75 195 ASN A CA 1
ATOM 1570 C C . ASN A 1 195 ? 15.268 6.930 -24.158 1.00 81.75 195 ASN A C 1
ATOM 1572 O O . ASN A 1 195 ? 16.171 6.934 -23.329 1.00 81.75 195 ASN A O 1
ATOM 1576 N N . LYS A 1 196 ? 14.066 7.449 -23.882 1.00 80.62 196 LYS A N 1
ATOM 1577 C CA . LYS A 1 196 ? 13.678 7.986 -22.568 1.00 80.62 196 LYS A CA 1
ATOM 1578 C C . LYS A 1 196 ? 12.953 6.958 -21.692 1.00 80.62 196 LYS A C 1
ATOM 1580 O O . LYS A 1 196 ? 12.522 7.308 -20.596 1.00 80.62 196 LYS A O 1
ATOM 1585 N N . ILE A 1 197 ? 12.761 5.737 -22.191 1.00 84.94 197 ILE A N 1
ATOM 1586 C CA . ILE A 1 197 ? 12.001 4.683 -21.525 1.00 84.94 197 ILE A CA 1
ATOM 1587 C C . ILE A 1 197 ? 12.988 3.654 -20.972 1.00 84.94 197 ILE A C 1
ATOM 1589 O O . ILE A 1 197 ? 13.791 3.119 -21.738 1.00 84.94 197 ILE A O 1
ATOM 1593 N N . PRO A 1 198 ? 12.933 3.346 -19.670 1.00 85.69 198 PRO A N 1
ATOM 1594 C CA . PRO A 1 198 ? 13.830 2.362 -19.098 1.00 85.69 198 PRO A CA 1
ATOM 1595 C C . PRO A 1 198 ? 13.431 0.934 -19.503 1.00 85.69 198 PRO A C 1
ATOM 1597 O O . PRO A 1 198 ? 12.261 0.615 -19.750 1.00 85.69 198 PRO A O 1
ATOM 1600 N N . PHE A 1 199 ? 14.428 0.057 -19.549 1.00 85.06 199 PHE A N 1
ATOM 1601 C CA . PHE A 1 199 ? 14.282 -1.355 -19.888 1.00 85.06 199 PHE A CA 1
ATOM 1602 C C . PHE A 1 199 ? 14.140 -2.200 -18.630 1.00 85.06 199 PHE A C 1
ATOM 1604 O O . PHE A 1 199 ? 14.798 -1.928 -17.630 1.00 85.06 199 PHE A O 1
ATOM 1611 N N . ILE A 1 200 ? 13.324 -3.252 -18.688 1.00 87.06 200 ILE A N 1
ATOM 1612 C CA . ILE A 1 200 ? 13.267 -4.257 -17.624 1.00 87.06 200 ILE A CA 1
ATOM 1613 C C . ILE A 1 200 ? 14.506 -5.144 -17.742 1.00 87.06 200 ILE A C 1
ATOM 1615 O O . ILE A 1 200 ? 14.649 -5.885 -18.713 1.00 87.06 200 ILE A O 1
ATOM 1619 N N . GLU A 1 201 ? 15.390 -5.066 -16.751 1.00 84.06 201 GLU A N 1
ATOM 1620 C CA . GLU A 1 201 ? 16.555 -5.944 -16.633 1.00 84.06 201 GLU A CA 1
ATOM 1621 C C . GLU A 1 201 ? 16.165 -7.278 -16.000 1.00 84.06 201 GLU A C 1
ATOM 1623 O O . GLU A 1 201 ? 16.548 -8.341 -16.480 1.00 84.06 201 GLU A O 1
ATOM 1628 N N . SER A 1 202 ? 15.430 -7.223 -14.891 1.00 83.31 202 SER A N 1
ATOM 1629 C CA . SER A 1 202 ? 15.095 -8.399 -14.093 1.00 83.31 202 SER A CA 1
ATOM 1630 C C . SER A 1 202 ? 13.727 -8.255 -13.448 1.00 83.31 202 SER A C 1
ATOM 1632 O O . SER A 1 202 ? 13.279 -7.152 -13.121 1.00 83.31 202 SER A O 1
ATOM 1634 N N . ILE A 1 203 ? 13.067 -9.397 -13.264 1.00 86.06 203 ILE A N 1
ATOM 1635 C CA . ILE A 1 203 ? 11.774 -9.501 -12.596 1.00 86.06 203 ILE A CA 1
ATOM 1636 C C . ILE A 1 203 ? 11.922 -10.470 -11.428 1.00 86.06 203 ILE A C 1
ATOM 1638 O O . ILE A 1 203 ? 12.313 -11.620 -11.615 1.00 86.06 203 ILE A O 1
ATOM 1642 N N . ILE A 1 204 ? 11.577 -10.008 -10.234 1.00 84.88 204 ILE A N 1
ATOM 1643 C CA . ILE A 1 204 ? 11.397 -10.848 -9.051 1.00 84.88 204 ILE A CA 1
ATOM 1644 C C . ILE A 1 204 ? 9.915 -11.172 -8.950 1.00 84.88 204 ILE A C 1
ATOM 1646 O O . ILE A 1 204 ? 9.073 -10.294 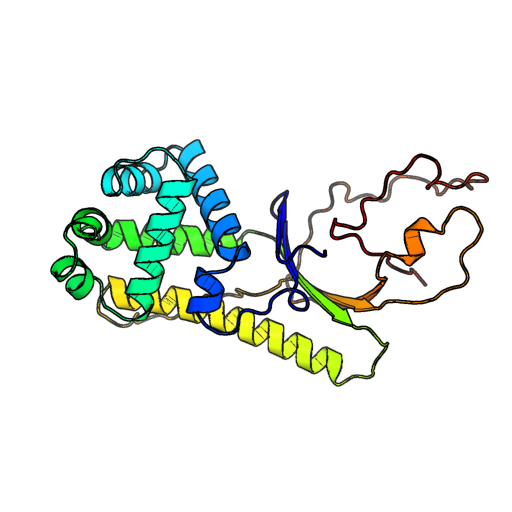-9.127 1.00 84.88 204 ILE A O 1
ATOM 1650 N N . VAL A 1 205 ? 9.583 -12.426 -8.676 1.00 85.31 205 VAL A N 1
ATOM 1651 C CA . VAL A 1 205 ? 8.197 -12.876 -8.559 1.00 85.31 205 VAL A CA 1
ATOM 1652 C C . VAL A 1 205 ? 8.029 -13.557 -7.215 1.00 85.31 205 VAL A C 1
ATOM 1654 O O . VAL A 1 205 ? 8.766 -14.494 -6.922 1.00 85.31 205 VAL A O 1
ATOM 1657 N N . ASP A 1 206 ? 7.035 -13.118 -6.444 1.00 79.06 206 ASP A N 1
ATOM 1658 C CA . ASP A 1 206 ? 6.621 -13.777 -5.207 1.00 79.06 206 ASP A CA 1
ATOM 1659 C C . ASP A 1 206 ? 5.456 -14.734 -5.520 1.00 79.06 206 ASP A C 1
ATOM 1661 O O . ASP A 1 206 ? 4.311 -14.290 -5.689 1.00 79.06 206 ASP A O 1
ATOM 1665 N N . PRO A 1 207 ? 5.710 -16.051 -5.657 1.00 74.62 207 PRO A N 1
ATOM 1666 C CA . PRO A 1 207 ? 4.661 -17.012 -5.958 1.00 74.62 207 PRO A CA 1
ATOM 1667 C C . PRO A 1 207 ? 3.681 -17.180 -4.778 1.00 74.62 207 PRO A C 1
ATOM 1669 O O . PRO A 1 207 ? 4.086 -17.100 -3.618 1.00 74.62 207 PRO A O 1
ATOM 1672 N N . PRO A 1 208 ? 2.394 -17.484 -5.039 1.00 70.50 208 PRO A N 1
ATOM 1673 C CA . PRO A 1 208 ? 1.780 -17.652 -6.353 1.00 70.50 208 PRO A CA 1
ATOM 1674 C C . PRO A 1 208 ? 1.419 -16.297 -6.979 1.00 70.50 208 PRO A C 1
ATOM 1676 O O . PRO A 1 208 ? 0.557 -15.570 -6.485 1.00 70.50 208 PRO A O 1
ATOM 1679 N N . PHE A 1 209 ? 2.040 -15.982 -8.115 1.00 70.69 209 PHE A N 1
ATOM 1680 C CA . PHE A 1 209 ? 1.719 -14.796 -8.897 1.00 70.69 209 PHE A CA 1
ATOM 1681 C C . PHE A 1 209 ? 0.941 -15.214 -10.139 1.00 70.69 209 PHE A C 1
ATOM 1683 O O . PHE A 1 209 ? 1.490 -15.810 -11.063 1.00 70.69 209 PHE A O 1
ATOM 1690 N N . ILE A 1 210 ? -0.357 -14.923 -10.140 1.00 67.06 210 ILE A N 1
ATOM 1691 C CA . ILE A 1 210 ? -1.249 -15.214 -11.259 1.00 67.06 210 ILE A CA 1
ATOM 1692 C C . ILE A 1 210 ? -1.716 -13.877 -11.809 1.00 67.06 210 ILE A C 1
ATOM 1694 O O . ILE A 1 210 ? -2.459 -13.161 -11.143 1.00 67.06 210 ILE A O 1
ATOM 1698 N N . THR A 1 211 ? -1.275 -13.551 -13.021 1.00 68.00 211 THR A N 1
ATOM 1699 C CA . THR A 1 211 ? -1.803 -12.399 -13.758 1.00 68.00 211 THR A CA 1
ATOM 1700 C C . THR A 1 211 ? -2.897 -12.872 -14.696 1.00 68.00 211 THR A C 1
ATOM 1702 O O . THR A 1 211 ? -2.771 -13.924 -15.322 1.00 68.00 211 THR A O 1
ATOM 1705 N N . TYR A 1 212 ? -3.964 -12.088 -14.810 1.00 66.50 212 TYR A N 1
ATOM 1706 C CA . TYR A 1 212 ? -5.039 -12.346 -15.765 1.00 66.50 212 TYR A CA 1
ATOM 1707 C C . TYR A 1 212 ? -4.899 -11.367 -16.937 1.00 66.50 212 TYR A C 1
ATOM 1709 O O . TYR A 1 212 ? -5.410 -10.240 -16.864 1.00 66.50 212 TYR A O 1
ATOM 1717 N N . PRO A 1 213 ? -4.165 -11.721 -18.010 1.00 66.56 213 PRO A N 1
ATOM 1718 C CA . PRO A 1 213 ? -4.104 -10.864 -19.179 1.00 66.56 213 PRO A CA 1
ATOM 1719 C C . PRO A 1 213 ? -5.491 -10.786 -19.828 1.00 66.56 213 PRO A C 1
ATOM 1721 O O . PRO A 1 213 ? -6.305 -11.702 -19.738 1.00 66.56 213 PRO A O 1
ATOM 1724 N N . LYS A 1 214 ? -5.776 -9.677 -20.525 1.00 66.44 214 LYS A N 1
ATOM 1725 C CA . LYS A 1 214 ? -7.061 -9.503 -21.233 1.00 66.44 214 LYS A CA 1
ATOM 1726 C C . LYS A 1 214 ? -7.295 -10.570 -22.313 1.00 66.44 214 LYS A C 1
ATOM 1728 O O . LYS A 1 214 ? -8.428 -10.760 -22.742 1.00 66.44 214 LYS A O 1
ATOM 1733 N N . LYS A 1 215 ? -6.231 -11.237 -22.768 1.00 66.00 215 LYS A N 1
ATOM 1734 C CA . LYS A 1 215 ? -6.257 -12.303 -23.767 1.00 66.00 215 LYS A CA 1
ATOM 1735 C C . LYS A 1 215 ? -5.289 -13.404 -23.323 1.00 66.00 215 LYS A C 1
ATOM 1737 O O . LYS A 1 215 ? -4.101 -13.140 -23.178 1.00 66.00 215 LYS A O 1
ATOM 1742 N N . ASN A 1 216 ? -5.805 -14.616 -23.111 1.00 52.94 216 ASN A N 1
ATOM 1743 C CA . ASN A 1 216 ? -5.016 -15.796 -22.711 1.00 52.94 216 ASN A CA 1
ATOM 1744 C C . ASN A 1 216 ? -4.569 -16.648 -23.910 1.00 52.94 216 ASN A C 1
ATOM 1746 O O . ASN A 1 216 ? -3.715 -17.516 -23.766 1.00 52.94 216 ASN A O 1
ATOM 1750 N N . LYS A 1 217 ? -5.156 -16.419 -25.093 1.00 60.53 217 LYS A N 1
ATOM 1751 C CA . LYS A 1 217 ? -4.758 -17.069 -26.343 1.00 60.53 217 LYS A CA 1
ATOM 1752 C C . LYS A 1 217 ? -3.873 -16.133 -27.148 1.00 60.53 217 LYS A C 1
ATOM 1754 O O . LYS A 1 217 ? -4.255 -14.995 -27.440 1.00 60.53 217 LYS A O 1
ATOM 1759 N N . ARG A 1 218 ? -2.706 -16.630 -27.549 1.00 59.62 218 ARG A N 1
ATOM 1760 C CA . ARG A 1 218 ? -1.893 -15.998 -28.584 1.00 59.62 218 ARG A CA 1
ATOM 1761 C C . ARG A 1 218 ? -2.551 -16.279 -29.939 1.00 59.62 218 ARG A C 1
ATOM 1763 O O . ARG A 1 218 ? -2.136 -17.178 -30.652 1.00 59.62 218 ARG A O 1
ATOM 1770 N N . ASP A 1 219 ? -3.608 -15.533 -30.252 1.00 59.06 219 ASP A N 1
ATOM 1771 C CA . ASP A 1 219 ? -4.242 -15.568 -31.575 1.00 59.06 219 ASP A CA 1
ATOM 1772 C C . ASP A 1 219 ? -3.709 -14.413 -32.424 1.00 59.06 219 ASP A C 1
ATOM 1774 O O . ASP A 1 219 ? -3.848 -13.247 -32.029 1.00 59.06 219 ASP A O 1
ATOM 1778 N N . GLY A 1 220 ? -3.128 -14.767 -33.572 1.00 60.81 220 GLY A N 1
ATOM 1779 C CA . GLY A 1 220 ? -2.529 -13.872 -34.562 1.00 60.81 220 GLY A CA 1
ATOM 1780 C C . GLY A 1 220 ? -1.219 -14.452 -35.103 1.00 60.81 220 GLY A C 1
ATOM 1781 O O . GLY A 1 220 ? -0.373 -14.892 -34.325 1.00 60.81 220 GLY A O 1
ATOM 1782 N N . MET A 1 221 ? -1.045 -14.461 -36.427 1.00 66.62 221 MET A N 1
ATOM 1783 C CA . MET A 1 221 ? 0.283 -14.634 -37.020 1.00 66.62 221 MET A CA 1
ATOM 1784 C C . MET A 1 221 ? 1.011 -13.292 -36.973 1.00 66.62 221 MET A C 1
ATOM 1786 O O . MET A 1 221 ? 0.389 -12.249 -37.180 1.00 66.62 221 MET A O 1
ATOM 1790 N N . PHE A 1 222 ? 2.312 -13.305 -36.682 1.00 73.19 222 PHE A N 1
ATOM 1791 C CA . PHE A 1 222 ? 3.123 -12.107 -36.870 1.00 73.19 222 PHE A CA 1
ATOM 1792 C C . PHE A 1 222 ? 3.200 -11.828 -38.367 1.00 73.19 222 PHE A C 1
ATOM 1794 O O . PHE A 1 222 ? 3.829 -12.577 -39.108 1.00 73.19 222 PHE A O 1
ATOM 1801 N N . THR A 1 223 ? 2.517 -10.781 -38.808 1.00 72.50 223 THR A N 1
ATOM 1802 C CA . THR A 1 223 ? 2.665 -10.258 -40.161 1.00 72.50 223 THR A CA 1
ATOM 1803 C C . THR A 1 223 ? 3.873 -9.340 -40.181 1.00 72.50 223 THR A C 1
ATOM 1805 O O . THR A 1 223 ? 4.002 -8.471 -39.314 1.00 72.50 223 THR A O 1
ATOM 1808 N N . GLU A 1 224 ? 4.751 -9.534 -41.158 1.00 77.56 224 GLU A N 1
ATOM 1809 C CA . GLU A 1 224 ? 5.851 -8.612 -41.406 1.00 77.56 224 GLU A CA 1
ATOM 1810 C C . GLU A 1 224 ? 5.297 -7.193 -41.594 1.00 77.56 224 GLU A C 1
ATOM 1812 O O . GLU A 1 224 ? 4.302 -6.980 -42.289 1.00 77.56 224 GLU A O 1
ATOM 1817 N N . CYS A 1 225 ? 5.896 -6.229 -40.901 1.00 75.50 225 CYS A N 1
ATOM 1818 C CA . CYS A 1 225 ? 5.487 -4.834 -40.940 1.00 75.50 225 CYS A CA 1
ATOM 1819 C C . CYS A 1 225 ? 6.648 -4.025 -41.508 1.00 75.50 225 CYS A C 1
ATOM 1821 O O . CYS A 1 225 ? 7.706 -3.942 -40.888 1.00 75.50 225 CYS A O 1
ATOM 1823 N N . HIS A 1 226 ? 6.447 -3.431 -42.682 1.00 80.62 226 HIS A N 1
ATOM 1824 C CA . HIS A 1 226 ? 7.456 -2.592 -43.338 1.00 80.62 226 HIS A CA 1
ATOM 1825 C C . HIS A 1 226 ? 7.406 -1.131 -42.871 1.00 80.62 226 HIS A C 1
ATOM 1827 O O . HIS A 1 226 ? 8.259 -0.326 -43.238 1.00 80.62 226 HIS A O 1
ATOM 1833 N N . GLU A 1 227 ? 6.416 -0.782 -42.048 1.00 83.25 227 GLU A N 1
ATOM 1834 C CA . GLU A 1 227 ? 6.261 0.549 -41.473 1.00 83.25 227 GLU A CA 1
ATOM 1835 C C . GLU A 1 227 ? 6.561 0.540 -39.973 1.00 83.25 227 GLU A C 1
ATOM 1837 O O . GLU A 1 227 ? 6.345 -0.453 -39.279 1.00 83.25 227 GLU A O 1
ATOM 1842 N N . ASN A 1 228 ? 7.042 1.670 -39.452 1.00 79.38 228 ASN A N 1
ATOM 1843 C CA . ASN A 1 228 ? 7.282 1.827 -38.022 1.00 79.38 228 ASN A CA 1
ATOM 1844 C C . ASN A 1 228 ? 5.944 1.755 -37.245 1.00 79.38 228 ASN A C 1
ATOM 1846 O O . ASN A 1 228 ? 5.127 2.675 -37.369 1.00 79.38 228 ASN A O 1
ATOM 1850 N N . PRO A 1 229 ? 5.722 0.733 -36.392 1.00 79.81 229 PRO A N 1
ATOM 1851 C CA . PRO A 1 229 ? 4.479 0.572 -35.639 1.00 79.81 229 PRO A CA 1
ATOM 1852 C C . PRO A 1 229 ? 4.267 1.682 -34.599 1.00 79.81 229 PRO A C 1
ATOM 1854 O O . PRO A 1 229 ? 3.147 1.892 -34.134 1.00 79.81 229 PRO A O 1
ATOM 1857 N N . LEU A 1 230 ? 5.319 2.422 -34.237 1.00 81.19 230 LEU A N 1
ATOM 1858 C CA . LEU A 1 230 ? 5.240 3.547 -33.309 1.00 81.19 230 LEU A CA 1
ATOM 1859 C C . LEU A 1 230 ? 4.854 4.867 -33.986 1.00 81.19 230 LEU A C 1
ATOM 1861 O O . LEU A 1 230 ? 4.599 5.836 -33.276 1.00 81.19 230 LEU A O 1
ATOM 1865 N N . LYS A 1 231 ? 4.753 4.925 -35.323 1.00 77.00 231 LYS A N 1
ATOM 1866 C CA . LYS A 1 231 ? 4.496 6.169 -36.076 1.00 77.00 231 LYS A CA 1
ATOM 1867 C C . LYS A 1 231 ? 3.226 6.905 -35.624 1.00 77.00 231 LYS A C 1
ATOM 1869 O O . LYS A 1 231 ? 3.224 8.127 -35.558 1.00 77.00 231 LYS A O 1
ATOM 1874 N N . ASN A 1 232 ? 2.180 6.159 -35.261 1.00 76.56 232 ASN A N 1
ATOM 1875 C CA . ASN A 1 232 ? 0.906 6.695 -34.760 1.00 76.56 232 ASN A CA 1
ATOM 1876 C C . ASN A 1 232 ? 0.713 6.470 -33.248 1.00 76.56 232 ASN A C 1
ATOM 1878 O O . ASN A 1 232 ? -0.392 6.628 -32.728 1.00 76.56 232 ASN A O 1
ATOM 1882 N N . CYS A 1 233 ? 1.762 6.059 -32.532 1.00 75.44 233 CYS A N 1
ATOM 1883 C CA . CYS A 1 233 ? 1.690 5.778 -31.106 1.00 75.44 233 CYS A CA 1
ATOM 1884 C C . CYS A 1 233 ? 2.130 7.004 -30.298 1.00 75.44 233 CYS A C 1
ATOM 1886 O O . CYS A 1 233 ? 3.251 7.489 -30.434 1.00 75.44 233 CYS A O 1
ATOM 1888 N N . SER A 1 234 ? 1.261 7.492 -29.411 1.00 75.81 234 SER A N 1
ATOM 1889 C CA . SER A 1 234 ? 1.631 8.518 -28.436 1.00 75.81 234 SER A CA 1
ATOM 1890 C C . SER A 1 234 ? 2.099 7.849 -27.146 1.00 75.81 234 SER A C 1
ATOM 1892 O O . SER A 1 234 ? 1.291 7.322 -26.378 1.00 75.81 234 SER A O 1
ATO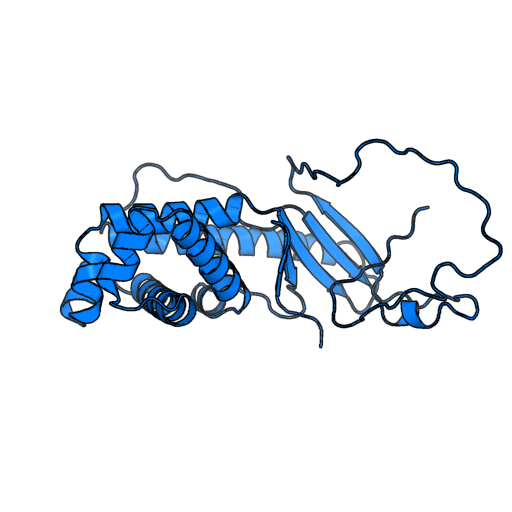M 1894 N N . ILE A 1 235 ? 3.413 7.855 -26.907 1.00 78.25 235 ILE A N 1
ATOM 1895 C CA . ILE A 1 235 ? 3.995 7.355 -25.659 1.00 78.25 235 ILE A CA 1
ATOM 1896 C C . ILE A 1 235 ? 4.206 8.523 -24.698 1.00 78.25 235 ILE A C 1
ATOM 1898 O O . ILE A 1 235 ? 4.986 9.437 -24.963 1.00 78.25 235 ILE A O 1
ATOM 1902 N N . ASN A 1 236 ? 3.531 8.473 -23.551 1.00 77.31 236 ASN A N 1
ATOM 1903 C CA . ASN A 1 236 ? 3.741 9.429 -22.472 1.00 77.31 236 ASN A CA 1
ATOM 1904 C C . ASN A 1 236 ? 4.834 8.921 -21.517 1.00 77.31 236 ASN A C 1
ATOM 1906 O O . ASN A 1 236 ? 4.617 7.966 -20.775 1.00 77.31 236 ASN A O 1
ATOM 1910 N N . VAL A 1 237 ? 5.986 9.591 -21.510 1.00 72.75 237 VAL A N 1
ATOM 1911 C CA . VAL A 1 237 ? 7.149 9.249 -20.668 1.00 72.75 237 VAL A CA 1
ATOM 1912 C C . VAL A 1 237 ? 6.939 9.493 -19.166 1.00 72.75 237 VAL A C 1
ATOM 1914 O O . VAL A 1 237 ? 7.677 8.948 -18.353 1.00 72.75 237 VAL A O 1
ATOM 1917 N N . ASP A 1 238 ? 5.930 10.277 -18.768 1.00 69.00 238 ASP A N 1
ATOM 1918 C CA . ASP A 1 238 ? 5.555 10.451 -17.356 1.00 69.00 238 ASP A CA 1
ATOM 1919 C C . ASP A 1 238 ? 4.644 9.316 -16.847 1.00 69.00 238 ASP A C 1
ATOM 1921 O O . ASP A 1 238 ? 4.281 9.264 -15.664 1.00 69.00 238 ASP A O 1
ATOM 1925 N N . HIS A 1 239 ? 4.223 8.406 -17.729 1.00 75.94 239 HIS A N 1
ATOM 1926 C CA . HIS A 1 239 ? 3.574 7.158 -17.341 1.00 75.94 239 HIS A CA 1
ATOM 1927 C C . HIS A 1 239 ? 4.623 6.077 -17.067 1.00 75.94 239 HIS A C 1
ATOM 1929 O O . HIS A 1 239 ? 5.744 6.131 -17.558 1.00 75.94 239 HIS A O 1
ATOM 1935 N N . LEU A 1 240 ? 4.251 5.084 -16.258 1.00 67.00 240 LEU A N 1
ATOM 1936 C CA . LEU A 1 240 ? 5.103 3.929 -15.986 1.00 67.00 240 LEU A CA 1
ATOM 1937 C C . LEU A 1 240 ? 5.053 2.996 -17.202 1.00 67.00 240 LEU A C 1
ATOM 1939 O O . LEU A 1 240 ? 4.187 2.128 -17.303 1.00 67.00 240 LEU A O 1
ATOM 1943 N N . VAL A 1 241 ? 5.937 3.274 -18.157 1.00 73.62 241 VAL A N 1
ATOM 1944 C CA . VAL A 1 241 ? 6.137 2.529 -19.402 1.00 73.62 241 VAL A CA 1
ATOM 1945 C C . VAL A 1 241 ? 7.528 1.914 -19.348 1.00 73.62 241 VAL A C 1
ATOM 1947 O O . VAL A 1 241 ? 8.477 2.586 -18.951 1.00 73.62 241 VAL A O 1
ATOM 1950 N N . PHE A 1 242 ? 7.641 0.647 -19.741 1.00 78.06 242 PHE A N 1
ATOM 1951 C CA . PHE A 1 242 ? 8.895 -0.103 -19.719 1.00 78.06 242 PHE A CA 1
ATOM 1952 C C . PHE A 1 242 ? 9.038 -0.912 -21.001 1.00 78.06 242 PHE A C 1
ATOM 1954 O O . PHE A 1 242 ? 8.036 -1.372 -21.556 1.00 78.06 242 PHE A O 1
ATOM 1961 N N . VAL A 1 243 ? 10.274 -1.115 -21.446 1.00 73.56 243 VAL A N 1
ATOM 1962 C CA . VAL A 1 243 ? 10.578 -1.977 -22.594 1.00 73.56 243 VAL A CA 1
ATOM 1963 C C . VAL A 1 243 ? 11.093 -3.328 -22.101 1.00 73.56 243 VAL A C 1
ATOM 1965 O O . VAL A 1 243 ? 11.913 -3.392 -21.187 1.00 73.56 243 VAL A O 1
ATOM 1968 N N . ILE A 1 244 ? 10.614 -4.413 -22.711 1.00 73.88 244 ILE A N 1
ATOM 1969 C CA . ILE A 1 244 ? 11.119 -5.772 -22.489 1.00 73.88 244 ILE A CA 1
ATOM 1970 C C . ILE A 1 244 ? 11.835 -6.205 -23.764 1.00 73.88 244 ILE A C 1
ATOM 1972 O O . ILE A 1 244 ? 11.222 -6.231 -24.831 1.00 73.88 244 ILE A O 1
ATOM 1976 N N . LEU A 1 245 ? 13.115 -6.559 -23.656 1.00 62.50 245 LEU A N 1
ATOM 1977 C CA . LEU A 1 245 ? 13.837 -7.218 -24.741 1.00 62.50 245 LEU A CA 1
ATOM 1978 C C . LEU A 1 245 ? 13.560 -8.719 -24.655 1.00 62.50 245 LEU A C 1
ATOM 1980 O O . LEU A 1 245 ? 13.978 -9.376 -23.704 1.00 62.50 245 LEU A O 1
ATOM 1984 N N . GLN A 1 246 ? 12.834 -9.255 -25.634 1.00 53.62 246 GLN A N 1
ATOM 1985 C CA . GLN A 1 246 ? 12.757 -10.700 -25.828 1.00 53.62 246 GLN A CA 1
ATOM 1986 C C . GLN A 1 246 ? 14.013 -11.133 -26.590 1.00 53.62 246 GLN A C 1
ATOM 1988 O O . GLN A 1 246 ? 14.261 -10.633 -27.686 1.00 53.62 246 GLN A O 1
ATOM 1993 N N . LYS A 1 247 ? 14.822 -11.997 -25.969 1.00 42.88 247 LYS A N 1
ATOM 1994 C CA . LYS A 1 247 ? 15.835 -12.782 -26.681 1.00 42.88 247 LYS A CA 1
ATOM 1995 C C . LYS A 1 247 ? 15.173 -13.960 -27.380 1.00 42.88 247 LYS A C 1
ATOM 1997 O O . LYS A 1 247 ? 14.210 -14.505 -26.793 1.00 42.88 247 LYS A O 1
#